Protein AF-A0A929YBX4-F1 (afdb_monomer_lite)

Foldseek 3Di:
DVVLCVVCVVVVVVVVVCCVPPDVDDPVVVVVVVVVSVVVSVVVVVVVVCLVVPQLVVLLVQLQVCLQDPNVVCQLVVLLVVLLVLLVVQVLNQVLLVVCCVVVLNLQHSVNLSNLLSNQSSVLSNVLLVCLVVVDFLCVPLVVLVVLLVVLCVQFPPVLLVSLQVQLDSQLDPSCVRHVLSNQLSNCVNVVHDSVRRSCSSSSSSSRRSSSSSSVSRNVSVVCVVVVNGDPRPPDDPVVPPPPD

Radius of gyration: 21.0 Å; chains: 1; bounding box: 42×51×60 Å

pLDDT: mean 88.2, std 11.12, range [39.47, 97.5]

Sequence (245 aa):
MEEVALALLPVMLIFLVFQFFSLKIRFLRFIRILVGMCFTYVGLVVFLVGVNVGFSPIGMMLGRKIAEGEVSFWLIPIVALMGWFLVAAEPAVHTLTEQVEEISAGAVSTKTMKLALSVAVSLSMVLSMVRIQTGIPILYFVFPGYLLALVLTFFVPPVFTAIAFDAGGVASGPMAATFMLPFAMGVCMAKEANLLTEAFGLVSLVAMLPLITVQLVGLFSQIKKKRGQAAPEKVYKDTDIIELF

Structure (mmCIF, N/CA/C/O backbone):
data_AF-A0A929YBX4-F1
#
_entry.id   AF-A0A929YBX4-F1
#
loop_
_atom_site.group_PDB
_atom_site.id
_atom_site.type_symbol
_atom_site.label_atom_id
_atom_site.label_alt_id
_atom_site.label_comp_id
_atom_site.label_asym_id
_atom_site.label_entity_id
_atom_site.label_seq_id
_atom_site.pdbx_PDB_ins_code
_atom_site.Cartn_x
_atom_site.Cartn_y
_atom_site.Cartn_z
_atom_site.occupancy
_atom_site.B_iso_or_equiv
_atom_site.auth_seq_id
_atom_site.auth_comp_id
_atom_site.auth_asym_id
_atom_site.auth_atom_id
_atom_site.pdbx_PDB_model_num
ATOM 1 N N . MET A 1 1 ? 6.351 22.714 -2.451 1.00 74.19 1 MET A N 1
ATOM 2 C CA . MET A 1 1 ? 5.720 23.676 -1.513 1.00 74.19 1 MET A CA 1
ATOM 3 C C . MET A 1 1 ? 4.289 23.958 -1.946 1.00 74.19 1 MET A C 1
ATOM 5 O O . MET A 1 1 ? 3.386 23.659 -1.178 1.00 74.19 1 MET A O 1
ATOM 9 N N . GLU A 1 2 ? 4.070 24.421 -3.181 1.00 84.75 2 GLU A N 1
ATOM 10 C CA . GLU A 1 2 ? 2.721 24.664 -3.727 1.00 84.75 2 GLU A CA 1
ATOM 11 C C . GLU A 1 2 ? 1.809 23.428 -3.688 1.00 84.75 2 GLU A C 1
ATOM 13 O O . GLU A 1 2 ? 0.681 23.528 -3.222 1.00 84.75 2 GLU A O 1
ATOM 18 N N . GLU A 1 3 ? 2.315 22.248 -4.062 1.00 82.69 3 GLU A N 1
ATOM 19 C CA . GLU A 1 3 ? 1.558 20.983 -4.004 1.00 82.69 3 GLU A CA 1
ATOM 20 C C . GLU A 1 3 ? 1.005 20.679 -2.602 1.00 82.69 3 GLU A C 1
ATOM 22 O O . GLU A 1 3 ? -0.141 20.264 -2.446 1.00 82.69 3 GLU A O 1
ATOM 27 N N . VAL A 1 4 ? 1.803 20.940 -1.562 1.00 86.62 4 VAL A N 1
ATOM 28 C CA . VAL A 1 4 ? 1.421 20.692 -0.162 1.00 86.62 4 VAL A CA 1
ATOM 29 C C . VAL A 1 4 ? 0.376 21.697 0.298 1.00 86.62 4 VAL A C 1
ATOM 31 O O . VAL A 1 4 ? -0.579 21.330 0.980 1.00 86.62 4 VAL A O 1
ATOM 34 N N . ALA A 1 5 ? 0.538 22.962 -0.097 1.00 87.19 5 ALA A N 1
ATOM 35 C CA . ALA A 1 5 ? -0.437 24.002 0.192 1.00 87.19 5 ALA A CA 1
ATOM 36 C C . ALA A 1 5 ? -1.783 23.674 -0.465 1.00 87.19 5 ALA A C 1
ATOM 38 O O . ALA A 1 5 ? -2.808 23.719 0.206 1.00 87.19 5 ALA A O 1
ATOM 39 N N . LEU A 1 6 ? -1.779 23.262 -1.736 1.00 89.75 6 LEU A N 1
ATOM 40 C CA . LEU A 1 6 ? -2.984 22.863 -2.465 1.00 89.75 6 LEU A CA 1
ATOM 41 C C . LEU A 1 6 ? -3.657 21.619 -1.868 1.00 89.75 6 LEU A C 1
ATOM 43 O O . LEU A 1 6 ? -4.883 21.554 -1.856 1.00 89.75 6 LEU A O 1
ATOM 47 N N . ALA A 1 7 ? -2.889 20.665 -1.335 1.00 86.25 7 ALA A N 1
ATOM 48 C CA . ALA A 1 7 ? -3.436 19.473 -0.685 1.00 86.25 7 ALA A CA 1
ATOM 49 C C . ALA A 1 7 ? -4.038 19.762 0.705 1.00 86.25 7 ALA A C 1
ATOM 51 O O . ALA A 1 7 ? -5.085 19.217 1.052 1.00 86.25 7 ALA A O 1
ATOM 52 N N . LEU A 1 8 ? -3.404 20.625 1.510 1.00 89.81 8 LEU A N 1
ATOM 53 C CA . LEU A 1 8 ? -3.859 20.930 2.874 1.00 89.81 8 LEU A CA 1
ATOM 54 C C . LEU A 1 8 ? -4.920 22.033 2.943 1.00 89.81 8 LEU A C 1
ATOM 56 O O . LEU A 1 8 ? -5.724 22.049 3.876 1.00 89.81 8 LEU A O 1
ATOM 60 N N . LEU A 1 9 ? -4.947 22.956 1.981 1.00 91.62 9 LEU A N 1
ATOM 61 C CA . LEU A 1 9 ? -5.864 24.096 1.985 1.00 91.62 9 LEU A CA 1
ATOM 62 C C . LEU A 1 9 ? -7.349 23.685 2.014 1.00 91.62 9 LEU A C 1
ATOM 64 O O . LEU A 1 9 ? -8.073 24.247 2.836 1.00 91.62 9 LEU A O 1
ATOM 68 N N . PRO A 1 10 ? -7.828 22.687 1.243 1.00 92.69 10 PRO A N 1
ATOM 69 C CA . PRO A 1 10 ? -9.209 22.215 1.344 1.00 92.69 10 PRO A CA 1
ATOM 70 C C . PRO A 1 10 ? -9.554 21.686 2.740 1.00 92.69 10 PRO A C 1
ATOM 72 O O . PRO A 1 10 ? -10.612 22.009 3.277 1.00 92.69 10 PRO A O 1
ATOM 75 N N . VAL A 1 11 ? -8.643 20.927 3.358 1.00 92.00 11 VAL A N 1
ATOM 76 C CA . VAL A 1 11 ? -8.828 20.380 4.711 1.00 92.00 11 VAL A CA 1
ATOM 77 C C . VAL A 1 11 ? -8.904 21.511 5.737 1.00 92.00 11 VAL A C 1
ATOM 79 O O . VAL A 1 11 ? -9.810 21.528 6.569 1.00 92.00 11 VAL A O 1
ATOM 82 N N . MET A 1 12 ? -8.005 22.495 5.637 1.00 90.94 12 MET A N 1
ATOM 83 C CA . MET A 1 12 ? -8.009 23.688 6.487 1.00 90.94 12 MET A CA 1
ATOM 84 C C . MET A 1 12 ? -9.294 24.503 6.326 1.00 90.94 12 MET A C 1
ATOM 86 O O . MET A 1 12 ? -9.888 24.912 7.320 1.00 90.94 12 MET A O 1
ATOM 90 N N . LEU A 1 13 ? -9.745 24.726 5.090 1.00 93.12 13 LEU A N 1
ATOM 91 C CA . LEU A 1 13 ? -10.962 25.486 4.809 1.00 93.12 13 LEU A CA 1
ATOM 92 C C . LEU A 1 13 ? -12.196 24.792 5.378 1.00 93.12 13 LEU A C 1
ATOM 94 O O . LEU A 1 13 ? -12.971 25.426 6.091 1.00 93.12 13 LEU A O 1
ATOM 98 N N . ILE A 1 14 ? -12.352 23.491 5.121 1.00 93.62 14 ILE A N 1
ATOM 99 C CA . ILE A 1 14 ? -13.453 22.702 5.678 1.00 93.62 14 ILE A CA 1
ATOM 100 C C . ILE A 1 14 ? -13.410 22.771 7.204 1.00 93.62 14 ILE A C 1
ATOM 102 O O . ILE A 1 14 ? -14.419 23.094 7.829 1.00 93.62 14 ILE A O 1
ATOM 106 N N . PHE A 1 15 ? -12.243 22.552 7.814 1.00 93.00 15 PHE A N 1
ATOM 107 C CA . PHE A 1 15 ? -12.092 22.654 9.261 1.00 93.00 15 PHE A CA 1
ATOM 108 C C . PHE A 1 15 ? -12.523 24.025 9.799 1.00 93.00 15 PHE A C 1
ATOM 110 O O . PHE A 1 15 ? -13.278 24.080 10.766 1.00 93.00 15 PHE A O 1
ATOM 117 N N . LEU A 1 16 ? -12.100 25.129 9.173 1.00 91.75 16 LEU A N 1
ATOM 118 C CA . LEU A 1 16 ? -12.468 26.483 9.597 1.00 91.75 16 LEU A CA 1
ATOM 119 C C . LEU A 1 16 ? -13.973 26.747 9.463 1.00 91.75 16 LEU A C 1
ATOM 121 O O . LEU A 1 16 ? -14.573 27.323 10.372 1.00 91.75 16 LEU A O 1
ATOM 125 N N . VAL A 1 17 ? -14.595 26.276 8.378 1.00 94.12 17 VAL A N 1
ATOM 126 C CA . VAL A 1 17 ? -16.049 26.352 8.183 1.00 94.12 17 VAL A CA 1
ATOM 127 C C . VAL A 1 17 ? -16.768 25.586 9.299 1.00 94.12 17 VAL A C 1
ATOM 129 O O . VAL A 1 17 ? -17.607 26.154 9.999 1.00 94.12 17 VAL A O 1
ATOM 132 N N . PHE A 1 18 ? -16.402 24.328 9.550 1.00 92.94 18 PHE A N 1
ATOM 133 C CA . PHE A 1 18 ? -17.015 23.535 10.620 1.00 92.94 18 PHE A CA 1
ATOM 134 C C . PHE A 1 18 ? -16.740 24.109 12.010 1.00 92.94 18 PHE A C 1
ATOM 136 O O . PHE A 1 18 ? -17.625 24.076 12.865 1.00 92.94 18 PHE A O 1
ATOM 143 N N . GLN A 1 19 ? -15.555 24.669 12.246 1.00 91.31 19 GLN A N 1
ATOM 144 C CA . GLN A 1 19 ? -15.206 25.315 13.506 1.00 91.31 19 GLN A CA 1
ATOM 145 C C . GLN A 1 19 ? -16.098 26.526 13.790 1.00 91.31 19 GLN A C 1
ATOM 147 O O . GLN A 1 19 ? -16.543 26.691 14.928 1.00 91.31 19 GLN A O 1
ATOM 152 N N . PHE A 1 20 ? -16.386 27.341 12.771 1.00 90.75 20 PHE A N 1
ATOM 153 C CA . PHE A 1 20 ? -17.233 28.525 12.903 1.00 90.75 20 PHE A CA 1
ATOM 154 C C . PHE A 1 20 ? -18.718 28.169 13.075 1.00 90.75 20 PHE A C 1
ATOM 156 O O . PHE A 1 20 ? -19.382 28.714 13.958 1.00 90.75 20 PHE A O 1
ATOM 163 N N . PHE A 1 21 ? -19.240 27.231 12.277 1.00 92.50 21 PHE A N 1
ATOM 164 C CA . PHE A 1 21 ? -20.676 26.930 12.255 1.00 92.50 21 PHE A CA 1
ATOM 165 C C . PHE A 1 21 ? -21.116 25.849 13.255 1.00 92.50 21 PHE A C 1
ATOM 167 O O . PHE A 1 21 ? -22.179 25.992 13.860 1.00 92.50 21 PHE A O 1
ATOM 174 N N . SER A 1 22 ? -20.328 24.785 13.460 1.00 91.25 22 SER A N 1
ATOM 175 C CA . SER A 1 22 ? -20.793 23.571 14.155 1.00 91.25 22 SER A CA 1
ATOM 176 C C . SER A 1 22 ? -19.981 23.195 15.396 1.00 91.25 22 SER A C 1
ATOM 178 O O . SER A 1 22 ? -20.572 22.940 16.441 1.00 91.25 22 SER A O 1
ATOM 180 N N . LEU A 1 23 ? -18.648 23.120 15.306 1.00 87.44 23 LEU A N 1
ATOM 181 C CA . LEU A 1 23 ? -17.815 22.512 16.353 1.00 87.44 23 LEU A CA 1
ATOM 182 C C . LEU A 1 23 ? -17.614 23.433 17.565 1.00 87.44 23 LEU A C 1
ATOM 184 O O . LEU A 1 23 ? -17.559 22.940 18.691 1.00 87.44 23 LEU A O 1
ATOM 188 N N . LYS A 1 24 ? -17.482 24.755 17.347 1.00 88.75 24 LYS A N 1
ATOM 189 C CA . LYS A 1 24 ? -17.299 25.784 18.396 1.00 88.75 24 LYS A CA 1
ATOM 190 C C . LYS A 1 24 ? -16.265 25.384 19.463 1.00 88.75 24 LYS A C 1
ATOM 192 O O . LYS A 1 24 ? -16.478 25.537 20.667 1.00 88.75 24 LYS A O 1
ATOM 197 N N . ILE A 1 25 ? -15.129 24.835 19.027 1.00 89.00 25 ILE A N 1
ATOM 198 C CA . ILE A 1 25 ? -14.105 24.290 19.926 1.00 89.00 25 ILE A CA 1
ATOM 199 C C . ILE A 1 25 ? -13.472 25.420 20.752 1.00 89.00 25 ILE A C 1
ATOM 201 O O . ILE A 1 25 ? -13.202 26.501 20.229 1.00 89.00 25 ILE A O 1
ATOM 205 N N . ARG A 1 26 ? -13.175 25.150 22.035 1.00 93.50 26 ARG A N 1
ATOM 206 C CA . ARG A 1 26 ? -12.456 26.075 22.937 1.00 93.50 26 ARG A CA 1
ATOM 207 C C . ARG A 1 26 ? -11.166 26.602 22.290 1.00 93.50 26 ARG A C 1
ATOM 209 O O . ARG A 1 26 ? -10.393 25.818 21.739 1.00 93.50 26 ARG A O 1
ATOM 216 N N . PHE A 1 27 ? -10.888 27.895 22.466 1.00 88.56 27 PHE A N 1
ATOM 217 C CA . PHE A 1 27 ? -9.767 28.609 21.836 1.00 88.56 27 PHE A CA 1
ATOM 218 C C . PHE A 1 27 ? -8.407 27.899 21.972 1.00 88.56 27 PHE A C 1
ATOM 220 O O . PHE A 1 27 ? -7.700 27.720 20.987 1.00 88.56 27 PHE A O 1
ATOM 227 N N . LEU A 1 28 ? -8.076 27.392 23.164 1.00 92.44 28 LEU A N 1
ATOM 228 C CA . LEU A 1 28 ? -6.829 26.648 23.410 1.00 92.44 28 LEU A CA 1
ATOM 229 C C . LEU A 1 28 ? -6.690 25.385 22.538 1.00 92.44 28 LEU A C 1
ATOM 231 O O . LEU A 1 28 ? -5.602 25.086 22.049 1.00 92.44 28 LEU A O 1
ATOM 235 N N . ARG A 1 29 ? -7.786 24.642 22.319 1.00 91.38 29 ARG A N 1
ATOM 236 C CA . ARG A 1 29 ? -7.794 23.463 21.434 1.00 91.38 29 ARG A CA 1
ATOM 237 C C . ARG A 1 29 ? -7.709 23.874 19.964 1.00 91.38 29 ARG A C 1
ATOM 239 O O . ARG A 1 29 ? -6.983 23.236 19.214 1.00 91.38 29 ARG A O 1
ATOM 246 N N . PHE A 1 30 ? -8.391 24.950 19.576 1.00 91.44 30 PHE A N 1
ATOM 247 C CA . PHE A 1 30 ? -8.304 25.505 18.223 1.00 91.44 30 PHE A CA 1
ATOM 248 C C . PHE A 1 30 ? -6.863 25.896 17.853 1.00 91.44 30 PHE A C 1
ATOM 250 O O . PHE A 1 30 ? -6.358 25.462 16.819 1.00 91.44 30 PHE A O 1
ATOM 257 N N . ILE A 1 31 ? -6.166 26.625 18.733 1.00 93.25 31 ILE A N 1
ATOM 258 C CA . ILE A 1 31 ? -4.755 26.989 18.528 1.00 93.25 31 ILE A CA 1
ATOM 259 C C . ILE A 1 31 ? -3.870 25.741 18.432 1.00 93.25 31 ILE A C 1
ATOM 261 O O . ILE A 1 31 ? -3.013 25.672 17.556 1.00 93.25 31 ILE A O 1
ATOM 265 N N . ARG A 1 32 ? -4.097 24.723 19.275 1.00 94.44 32 ARG A N 1
ATOM 266 C CA . ARG A 1 32 ? -3.339 23.462 19.208 1.00 94.44 32 ARG A CA 1
ATOM 267 C C . ARG A 1 32 ? -3.488 22.771 17.848 1.00 94.44 32 ARG A C 1
ATOM 269 O O . ARG A 1 32 ? -2.497 22.278 17.320 1.00 94.44 32 ARG A O 1
ATOM 276 N N . ILE A 1 33 ? -4.694 22.763 17.277 1.00 92.56 33 ILE A N 1
ATOM 277 C CA . ILE A 1 33 ? -4.944 22.200 15.943 1.00 92.56 33 ILE A CA 1
ATOM 278 C C . ILE A 1 33 ? -4.229 23.026 14.867 1.00 92.56 33 ILE A C 1
ATOM 280 O O . ILE A 1 33 ? -3.571 22.439 14.016 1.00 92.56 33 ILE A O 1
ATOM 284 N N . LEU A 1 34 ? -4.283 24.364 14.922 1.00 91.75 34 LEU A N 1
ATOM 285 C CA . LEU A 1 34 ? -3.552 25.220 13.973 1.00 91.75 34 LEU A CA 1
ATOM 286 C C . LEU A 1 34 ? -2.038 24.996 14.020 1.00 91.75 34 LEU A C 1
ATOM 288 O O . LEU A 1 34 ? -1.397 24.883 12.977 1.00 91.75 34 LEU A O 1
ATOM 292 N N . VAL A 1 35 ? -1.468 24.890 15.221 1.00 94.88 35 VAL A N 1
ATOM 293 C CA . VAL A 1 35 ? -0.048 24.568 15.397 1.00 94.88 35 VAL A CA 1
ATOM 294 C C . VAL A 1 35 ? 0.261 23.179 14.830 1.00 94.88 35 VAL A C 1
ATOM 296 O O . VAL A 1 35 ? 1.235 23.029 14.096 1.00 94.88 35 VAL A O 1
ATOM 299 N N . GLY A 1 36 ? -0.592 22.184 15.097 1.00 94.44 36 GLY A N 1
ATOM 300 C CA . GLY A 1 36 ? -0.484 20.848 14.508 1.00 94.44 36 GLY A CA 1
ATOM 301 C C . GLY A 1 36 ? -0.498 20.877 12.978 1.00 94.44 36 GLY A C 1
ATOM 302 O O . GLY A 1 36 ? 0.382 20.294 12.357 1.00 94.44 36 GLY A O 1
ATOM 303 N N . MET A 1 37 ? -1.419 21.631 12.370 1.00 91.50 37 MET A N 1
ATOM 304 C CA . MET A 1 37 ? -1.487 21.801 10.914 1.00 91.50 37 MET A CA 1
ATOM 305 C C . MET A 1 37 ? -0.224 22.455 10.340 1.00 91.50 37 MET A C 1
ATOM 307 O O . MET A 1 37 ? 0.242 22.045 9.279 1.00 91.50 37 MET A O 1
ATOM 311 N N . CYS A 1 38 ? 0.375 23.418 11.048 1.00 92.56 38 CYS A N 1
ATOM 312 C CA . CYS A 1 38 ? 1.660 23.999 10.656 1.00 92.56 38 CYS A CA 1
ATOM 313 C C . CYS A 1 38 ? 2.780 22.944 10.662 1.00 92.56 38 CYS A C 1
ATOM 315 O O . CYS A 1 38 ? 3.504 22.807 9.674 1.00 92.56 38 CYS A O 1
ATOM 317 N N . PHE A 1 39 ? 2.880 22.136 11.724 1.00 94.81 39 PHE A N 1
ATOM 318 C CA . PHE A 1 39 ? 3.838 21.027 11.778 1.00 94.81 39 PHE A CA 1
ATOM 319 C C . PHE A 1 39 ? 3.599 19.993 10.673 1.00 94.81 39 PHE A C 1
ATOM 321 O O . PHE A 1 39 ? 4.561 19.533 10.063 1.00 94.81 39 PHE A O 1
ATOM 328 N N . THR A 1 40 ? 2.342 19.666 10.363 1.00 92.31 40 THR A N 1
ATOM 329 C CA . THR A 1 40 ? 1.996 18.779 9.245 1.00 92.31 40 THR A CA 1
ATOM 330 C C . THR A 1 40 ? 2.431 19.365 7.905 1.00 92.31 40 THR A C 1
ATOM 332 O O . THR A 1 40 ? 3.009 18.641 7.101 1.00 92.31 40 THR A O 1
ATOM 335 N N . TYR A 1 41 ? 2.217 20.663 7.663 1.00 92.50 41 TYR A N 1
ATOM 336 C CA . TYR A 1 41 ? 2.675 21.324 6.438 1.00 92.50 41 TYR A CA 1
ATOM 337 C C . TYR A 1 41 ? 4.198 21.242 6.298 1.00 92.50 41 TYR A C 1
ATOM 339 O O . TYR A 1 41 ? 4.696 20.781 5.272 1.00 92.50 41 TYR A O 1
ATOM 347 N N . VAL A 1 42 ? 4.940 21.627 7.342 1.00 94.19 42 VAL A N 1
ATOM 348 C CA . VAL A 1 42 ? 6.411 21.565 7.336 1.00 94.19 42 VAL A CA 1
ATOM 349 C C . VAL A 1 42 ? 6.888 20.126 7.127 1.00 94.19 42 VAL A C 1
ATOM 351 O O . VAL A 1 42 ? 7.743 19.883 6.276 1.00 94.19 42 VAL A O 1
ATOM 354 N N . GLY A 1 43 ? 6.301 19.166 7.846 1.00 92.31 43 GLY A N 1
ATOM 355 C CA . GLY A 1 43 ? 6.627 17.747 7.726 1.00 92.31 43 GLY A CA 1
ATOM 356 C C . GLY A 1 43 ? 6.378 17.197 6.323 1.00 92.31 43 GLY A C 1
ATOM 357 O O . GLY A 1 43 ? 7.260 16.555 5.760 1.00 92.31 43 GLY A O 1
ATOM 358 N N . LEU A 1 44 ? 5.224 17.501 5.721 1.00 90.31 44 LEU A N 1
ATOM 359 C CA . LEU A 1 44 ? 4.891 17.080 4.358 1.00 90.31 44 LEU A CA 1
ATOM 360 C C . LEU A 1 44 ? 5.798 17.726 3.309 1.00 90.31 44 LEU A C 1
ATOM 362 O O . LEU A 1 44 ? 6.179 17.053 2.356 1.00 90.31 44 LEU A O 1
ATOM 366 N N . VAL A 1 45 ? 6.180 18.997 3.476 1.00 91.94 45 VAL A N 1
ATOM 367 C CA . VAL A 1 45 ? 7.150 19.647 2.582 1.00 91.94 45 VAL A CA 1
ATOM 368 C C . VAL A 1 45 ? 8.499 18.937 2.652 1.00 91.94 45 VAL A C 1
ATOM 370 O O . VAL A 1 45 ? 9.033 18.570 1.608 1.00 91.94 45 VAL A O 1
ATOM 373 N N . VAL A 1 46 ? 9.039 18.707 3.853 1.00 92.69 46 VAL A N 1
ATOM 374 C CA . VAL A 1 46 ? 10.324 18.006 4.024 1.00 92.69 46 VAL A CA 1
ATOM 375 C C . VAL A 1 46 ? 10.245 16.582 3.468 1.00 92.69 46 VAL A C 1
ATOM 377 O O . VAL A 1 46 ? 11.144 16.156 2.743 1.00 92.69 46 VAL A O 1
ATOM 380 N N . PHE A 1 47 ? 9.149 15.871 3.744 1.00 89.75 47 PHE A N 1
ATOM 381 C CA . PHE A 1 47 ? 8.898 14.527 3.231 1.00 89.75 47 PHE A CA 1
ATOM 382 C C . PHE A 1 47 ? 8.875 14.497 1.697 1.00 89.75 47 PHE A C 1
ATOM 384 O O . PHE A 1 47 ? 9.636 13.746 1.091 1.00 89.75 47 PHE A O 1
ATOM 391 N N . LEU A 1 48 ? 8.069 15.348 1.055 1.00 88.56 48 LEU A N 1
ATOM 392 C CA . LEU A 1 48 ? 7.948 15.377 -0.405 1.00 88.56 48 LEU A CA 1
ATOM 393 C C . LEU A 1 48 ? 9.223 15.855 -1.098 1.00 88.56 48 LEU A C 1
ATOM 395 O O . LEU A 1 48 ? 9.534 15.374 -2.183 1.00 88.56 48 LEU A O 1
ATOM 399 N N . VAL A 1 49 ? 9.997 16.750 -0.480 1.00 90.69 49 VAL A N 1
ATOM 400 C CA . VAL A 1 49 ? 11.337 17.093 -0.978 1.00 90.69 49 VAL A CA 1
ATOM 401 C C . VAL A 1 49 ? 12.240 15.858 -0.955 1.00 90.69 49 VAL A C 1
ATOM 403 O O . VAL A 1 49 ? 12.868 15.549 -1.967 1.00 90.69 49 VAL A O 1
ATOM 406 N N . GLY A 1 50 ? 12.260 15.112 0.154 1.00 90.56 50 GLY A N 1
ATOM 407 C CA . GLY A 1 50 ? 13.015 13.861 0.258 1.00 90.56 50 GLY A CA 1
ATOM 408 C C . GLY A 1 50 ? 12.582 12.817 -0.775 1.00 90.56 50 GLY A C 1
ATOM 409 O O . GLY A 1 50 ? 13.419 12.144 -1.376 1.00 90.56 50 GLY A O 1
ATOM 410 N N . VAL A 1 51 ? 11.282 12.723 -1.044 1.00 88.81 51 VAL A N 1
ATOM 411 C CA . VAL A 1 51 ? 10.734 11.836 -2.074 1.00 88.81 51 VAL A CA 1
ATOM 412 C C . VAL A 1 51 ? 11.161 12.255 -3.475 1.00 88.81 51 VAL A C 1
ATOM 414 O O . VAL A 1 51 ? 11.705 11.440 -4.219 1.00 88.81 51 VAL A O 1
ATOM 417 N N . ASN A 1 52 ? 10.891 13.505 -3.851 1.00 88.56 52 ASN A N 1
ATOM 418 C CA . ASN A 1 52 ? 11.039 13.963 -5.230 1.00 88.56 52 ASN A CA 1
ATOM 419 C C . ASN A 1 52 ? 12.508 14.053 -5.644 1.00 88.56 52 ASN A C 1
ATOM 421 O O . ASN A 1 52 ? 12.836 13.794 -6.799 1.00 88.56 52 ASN A O 1
ATOM 425 N N . VAL A 1 53 ? 13.396 14.383 -4.703 1.00 89.81 53 VAL A N 1
ATOM 426 C CA . VAL A 1 53 ? 14.838 14.479 -4.963 1.00 89.81 53 VAL A CA 1
ATOM 427 C C . VAL A 1 53 ? 15.546 13.138 -4.737 1.00 89.81 53 VAL A C 1
ATOM 429 O O . VAL A 1 53 ? 16.507 12.835 -5.438 1.00 89.81 53 VAL A O 1
ATOM 432 N N . GLY A 1 54 ? 15.087 12.329 -3.778 1.00 88.81 54 GLY A N 1
ATOM 433 C CA . GLY A 1 54 ? 15.728 11.069 -3.392 1.00 88.81 54 GLY A CA 1
ATOM 434 C C . GLY A 1 54 ? 15.019 9.830 -3.935 1.00 88.81 54 GLY A C 1
ATOM 435 O O . GLY A 1 54 ? 15.501 9.185 -4.866 1.00 88.81 54 GLY A O 1
ATOM 436 N N . PHE A 1 55 ? 13.886 9.464 -3.329 1.00 89.38 55 PHE A N 1
ATOM 437 C CA . PHE A 1 55 ? 13.246 8.159 -3.547 1.00 89.38 55 PHE A CA 1
ATOM 438 C C . PHE A 1 55 ? 12.752 7.938 -4.977 1.00 89.38 55 PHE A C 1
ATOM 440 O O . PHE A 1 55 ? 12.992 6.868 -5.532 1.00 89.38 55 PHE A O 1
ATOM 447 N N . SER A 1 56 ? 12.083 8.920 -5.583 1.00 91.94 56 SER A N 1
ATOM 448 C CA . SER A 1 56 ? 11.448 8.749 -6.893 1.00 91.94 56 SER A CA 1
ATOM 449 C C . SER A 1 56 ? 12.468 8.524 -8.027 1.00 91.94 56 SER A C 1
ATOM 451 O O . SER A 1 56 ? 12.348 7.515 -8.735 1.00 91.94 56 SER A O 1
ATOM 453 N N . PRO A 1 57 ? 13.540 9.339 -8.169 1.00 93.62 57 PRO A N 1
ATOM 454 C CA . PRO A 1 57 ? 14.597 9.078 -9.150 1.00 93.62 57 PRO A CA 1
ATOM 455 C C . PRO A 1 57 ? 15.288 7.726 -8.947 1.00 93.62 57 PRO A C 1
ATOM 457 O O . PRO A 1 57 ? 15.520 6.995 -9.912 1.00 93.62 57 PRO A O 1
ATOM 460 N N . ILE A 1 58 ? 15.584 7.367 -7.691 1.00 93.69 58 ILE A N 1
ATOM 461 C CA . ILE A 1 58 ? 16.224 6.090 -7.352 1.00 93.69 58 ILE A CA 1
ATOM 462 C C . ILE A 1 58 ? 15.302 4.919 -7.703 1.00 93.69 58 ILE A C 1
ATOM 464 O O . ILE A 1 58 ? 15.756 3.955 -8.317 1.00 93.69 58 ILE A O 1
ATOM 468 N N . GLY A 1 59 ? 14.013 5.013 -7.368 1.00 93.69 59 GLY A N 1
ATOM 469 C CA . GLY A 1 59 ? 13.005 4.011 -7.699 1.00 93.69 59 GLY A CA 1
ATOM 470 C C . GLY A 1 59 ? 12.945 3.758 -9.203 1.00 93.69 59 GLY A C 1
ATOM 471 O O . GLY A 1 59 ? 13.135 2.621 -9.634 1.00 93.69 59 GLY A O 1
ATOM 472 N N . MET A 1 60 ? 12.783 4.816 -10.008 1.00 94.88 60 MET A N 1
ATOM 473 C CA . MET A 1 60 ? 12.774 4.709 -11.474 1.00 94.88 60 MET A CA 1
ATOM 474 C C . MET A 1 60 ? 14.058 4.083 -12.021 1.00 94.88 60 MET A C 1
ATOM 476 O O . MET A 1 60 ? 13.999 3.182 -12.859 1.00 94.88 60 MET A O 1
ATOM 480 N N . MET A 1 61 ? 15.222 4.531 -11.547 1.00 93.75 61 MET A N 1
ATOM 481 C CA . MET A 1 61 ? 16.506 4.011 -12.013 1.00 93.75 61 MET A CA 1
ATOM 482 C C . MET A 1 61 ? 16.670 2.522 -11.685 1.00 93.75 61 MET A C 1
ATOM 484 O O . MET A 1 61 ? 17.079 1.751 -12.554 1.00 93.75 61 MET A O 1
ATOM 488 N N . LEU A 1 62 ? 16.330 2.109 -10.460 1.00 93.25 62 LEU A N 1
ATOM 489 C CA . LEU A 1 62 ? 16.390 0.711 -10.031 1.00 93.25 62 LEU A CA 1
ATOM 490 C C . LEU A 1 62 ? 15.436 -0.162 -10.843 1.00 93.25 62 LEU A C 1
ATOM 492 O O . LEU A 1 62 ? 15.863 -1.176 -11.394 1.00 93.25 62 LEU A O 1
ATOM 496 N N . GLY A 1 63 ? 14.172 0.251 -10.964 1.00 93.81 63 GLY A N 1
ATOM 497 C CA . GLY A 1 63 ? 13.167 -0.483 -11.729 1.00 93.81 63 GLY A CA 1
ATOM 498 C C . GLY A 1 63 ? 13.592 -0.679 -13.182 1.00 93.81 63 GLY A C 1
ATOM 499 O O . GLY A 1 63 ? 13.558 -1.796 -13.697 1.00 93.81 63 GLY A O 1
ATOM 500 N N . ARG A 1 64 ? 14.096 0.387 -13.816 1.00 93.56 64 ARG A N 1
ATOM 501 C CA . ARG A 1 64 ? 14.594 0.344 -15.193 1.00 93.56 64 ARG A CA 1
ATOM 502 C C . ARG A 1 64 ? 15.791 -0.593 -15.342 1.00 93.56 64 ARG A C 1
ATOM 504 O O . ARG A 1 64 ? 15.767 -1.483 -16.183 1.00 93.56 64 ARG A O 1
ATOM 511 N N . LYS A 1 65 ? 16.821 -0.441 -14.502 1.00 92.81 65 LYS A N 1
ATOM 512 C CA . LYS A 1 65 ? 18.048 -1.249 -14.591 1.00 92.81 65 LYS A CA 1
ATOM 513 C C . LYS A 1 65 ? 17.811 -2.736 -14.351 1.00 92.81 65 LYS A C 1
ATOM 515 O O . LYS A 1 65 ? 18.413 -3.554 -15.041 1.00 92.81 65 LYS A O 1
ATOM 520 N N . ILE A 1 66 ? 16.939 -3.089 -13.407 1.00 92.56 66 ILE A N 1
ATOM 521 C CA . ILE A 1 66 ? 16.592 -4.492 -13.143 1.00 92.56 66 ILE A CA 1
ATOM 522 C C . ILE A 1 66 ? 15.819 -5.084 -14.329 1.00 92.56 66 ILE A C 1
ATOM 524 O O . ILE A 1 66 ? 16.053 -6.233 -14.691 1.00 92.56 66 ILE A O 1
ATOM 528 N N . ALA A 1 67 ? 14.926 -4.308 -14.949 1.00 90.69 67 ALA A N 1
ATOM 529 C CA . ALA A 1 67 ? 14.094 -4.770 -16.057 1.00 90.69 67 ALA A CA 1
ATOM 530 C C . ALA A 1 67 ? 14.817 -4.841 -17.419 1.00 90.69 67 ALA A C 1
ATOM 532 O O . ALA A 1 67 ? 14.429 -5.664 -18.251 1.00 90.69 67 ALA A O 1
ATOM 533 N N . GLU A 1 68 ? 15.834 -4.000 -17.653 1.00 86.88 68 GLU A N 1
ATOM 534 C CA . GLU A 1 68 ? 16.677 -4.010 -18.867 1.00 86.88 68 GLU A CA 1
ATOM 535 C C . GLU A 1 68 ? 17.763 -5.100 -18.836 1.00 86.88 68 GLU A C 1
ATOM 537 O O . GLU A 1 68 ? 18.200 -5.564 -19.886 1.00 86.88 68 GLU A O 1
ATOM 542 N N . GLY A 1 69 ? 18.243 -5.486 -17.650 1.00 77.44 69 GLY A N 1
ATOM 543 C CA . GLY A 1 69 ? 19.387 -6.387 -17.510 1.00 77.44 69 GLY A CA 1
ATOM 544 C C . GLY A 1 69 ? 19.059 -7.878 -17.655 1.00 77.44 69 GLY A C 1
ATOM 545 O O . GLY A 1 69 ? 17.914 -8.312 -17.535 1.00 77.44 69 GLY A O 1
ATOM 546 N N . GLU A 1 70 ? 20.110 -8.697 -17.772 1.00 74.69 70 GLU A N 1
ATOM 547 C CA . GLU A 1 70 ? 20.030 -10.173 -17.714 1.00 74.69 70 GLU A CA 1
ATOM 548 C C . GLU A 1 70 ? 19.443 -10.690 -16.384 1.00 74.69 70 GLU A C 1
ATOM 550 O O . GLU A 1 70 ? 18.999 -11.830 -16.270 1.00 74.69 70 GLU A O 1
ATOM 555 N N . VAL A 1 71 ? 19.389 -9.819 -15.374 1.00 79.94 71 VAL A N 1
ATOM 5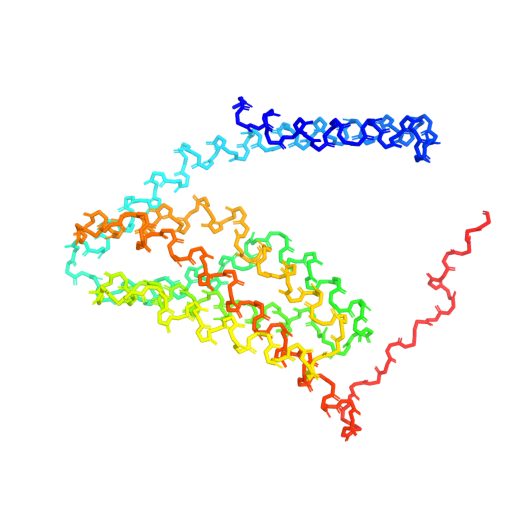56 C CA . VAL A 1 71 ? 18.820 -10.078 -14.049 1.00 79.94 71 VAL A CA 1
ATOM 557 C C . VAL A 1 71 ? 17.311 -9.825 -13.965 1.00 79.94 71 VAL A C 1
ATOM 559 O O . VAL A 1 71 ? 16.772 -9.857 -12.863 1.00 79.94 71 VAL A O 1
ATOM 562 N N . SER A 1 72 ? 16.594 -9.626 -15.079 1.00 82.88 72 SER A N 1
ATOM 563 C CA . SER A 1 72 ? 15.133 -9.411 -15.068 1.00 82.88 72 SER A CA 1
ATOM 564 C C . SER A 1 72 ? 14.356 -10.526 -14.350 1.00 82.88 72 SER A C 1
ATOM 566 O O . SER A 1 72 ? 13.255 -10.278 -13.861 1.00 82.88 72 SER A O 1
ATOM 568 N N . PHE A 1 73 ? 14.917 -11.734 -14.233 1.00 85.75 73 PHE A N 1
ATOM 569 C CA . PHE A 1 73 ? 14.351 -12.813 -13.415 1.00 85.75 73 PHE A CA 1
ATOM 570 C C . PHE A 1 73 ? 14.242 -12.443 -11.921 1.00 85.75 73 PHE A C 1
ATOM 572 O O . PHE A 1 73 ? 13.279 -12.819 -11.254 1.00 85.75 73 PHE A O 1
ATOM 579 N N . TRP A 1 74 ? 15.185 -11.653 -11.397 1.00 91.19 74 TRP A N 1
ATOM 580 C CA . TRP A 1 74 ? 15.191 -11.190 -10.005 1.00 91.19 74 TRP A CA 1
ATOM 581 C C . TRP A 1 74 ? 14.133 -10.132 -9.703 1.00 91.19 74 TRP A C 1
ATOM 583 O O . TRP A 1 74 ? 13.864 -9.871 -8.531 1.00 91.19 74 TRP A O 1
ATOM 593 N N . LEU A 1 75 ? 13.493 -9.559 -10.726 1.00 93.25 75 LEU A N 1
ATOM 594 C CA . LEU A 1 75 ? 12.475 -8.530 -10.552 1.00 93.25 75 LEU A CA 1
ATOM 595 C C . LEU A 1 75 ? 11.352 -8.997 -9.617 1.00 93.25 75 LEU A C 1
ATOM 597 O O . LEU A 1 75 ? 11.032 -8.294 -8.665 1.00 93.25 75 LEU A O 1
ATOM 601 N N . ILE A 1 76 ? 10.798 -10.193 -9.846 1.00 94.50 76 ILE A N 1
ATOM 602 C CA . ILE A 1 76 ? 9.671 -10.727 -9.063 1.00 94.50 76 ILE A CA 1
ATOM 603 C C . ILE A 1 76 ? 10.047 -10.949 -7.583 1.00 94.50 76 ILE A C 1
ATOM 605 O O . ILE A 1 76 ? 9.355 -10.405 -6.719 1.00 94.50 76 ILE A O 1
ATOM 609 N N . PRO A 1 77 ? 11.132 -11.677 -7.245 1.00 94.81 77 PRO A N 1
ATOM 610 C CA . PRO A 1 77 ? 11.565 -11.822 -5.855 1.00 94.81 77 PRO A CA 1
ATOM 611 C C . PRO A 1 77 ? 11.878 -10.490 -5.164 1.00 94.81 77 PRO A C 1
ATOM 613 O O . PRO A 1 77 ? 11.508 -10.298 -4.006 1.00 94.81 77 PRO A O 1
ATOM 616 N N . ILE A 1 78 ? 12.527 -9.555 -5.869 1.00 94.19 78 ILE A N 1
ATOM 617 C CA . ILE A 1 78 ? 12.879 -8.244 -5.312 1.00 94.19 78 ILE A CA 1
ATOM 618 C C . ILE A 1 78 ? 11.617 -7.451 -4.973 1.00 94.19 78 ILE A C 1
ATOM 620 O O . ILE A 1 78 ? 11.504 -6.959 -3.850 1.00 94.19 78 ILE A O 1
ATOM 624 N N . VAL A 1 79 ? 10.638 -7.372 -5.883 1.00 94.56 79 VAL A N 1
ATOM 625 C CA . VAL A 1 79 ? 9.400 -6.630 -5.596 1.00 94.56 79 VAL A CA 1
ATOM 626 C C . VAL A 1 79 ? 8.551 -7.295 -4.516 1.00 94.56 79 VAL A C 1
ATOM 628 O O . VAL A 1 79 ? 7.873 -6.600 -3.764 1.00 94.56 79 VAL A O 1
ATOM 631 N N . ALA A 1 80 ? 8.610 -8.625 -4.396 1.00 96.06 80 ALA A N 1
ATOM 632 C CA . ALA A 1 80 ? 7.933 -9.345 -3.325 1.00 96.06 80 ALA A CA 1
ATOM 633 C C . ALA A 1 80 ? 8.498 -8.945 -1.953 1.00 96.06 80 ALA A C 1
ATOM 635 O O . ALA A 1 80 ? 7.737 -8.610 -1.041 1.00 96.06 80 ALA A O 1
ATOM 636 N N . LEU A 1 81 ? 9.830 -8.929 -1.822 1.00 95.81 81 LEU A N 1
ATOM 637 C CA . LEU A 1 81 ? 10.520 -8.488 -0.607 1.00 95.81 81 LEU A CA 1
ATOM 638 C C . LEU A 1 81 ? 10.257 -7.008 -0.322 1.00 95.81 81 LEU A C 1
ATOM 640 O O . LEU A 1 81 ? 9.928 -6.637 0.801 1.00 95.81 81 LEU A O 1
ATOM 644 N N . MET A 1 82 ? 10.346 -6.169 -1.350 1.00 93.19 82 MET A N 1
ATOM 645 C CA . MET A 1 82 ? 10.038 -4.744 -1.268 1.00 93.19 82 MET A CA 1
ATOM 646 C C . MET A 1 82 ? 8.612 -4.498 -0.764 1.00 93.19 82 MET A C 1
ATOM 648 O O . MET A 1 82 ? 8.429 -3.710 0.158 1.00 93.19 82 MET A O 1
ATOM 652 N N . GLY A 1 83 ? 7.613 -5.205 -1.300 1.00 93.56 83 GLY A N 1
ATOM 653 C CA . GLY A 1 83 ? 6.225 -5.106 -0.845 1.00 93.56 83 GLY A CA 1
ATOM 654 C C . GLY A 1 83 ? 6.035 -5.546 0.609 1.00 93.56 83 GLY A C 1
ATOM 655 O O . GLY A 1 83 ? 5.297 -4.898 1.346 1.00 93.56 83 GLY A O 1
ATOM 656 N N . TRP A 1 84 ? 6.743 -6.591 1.048 1.00 94.38 84 TRP A N 1
ATOM 657 C CA . TRP A 1 84 ? 6.718 -7.035 2.444 1.00 94.38 84 TRP A CA 1
ATOM 658 C C . TRP A 1 84 ? 7.249 -5.958 3.399 1.00 94.38 84 TRP A C 1
ATOM 660 O O . TRP A 1 84 ? 6.584 -5.596 4.369 1.00 94.38 84 TRP A O 1
ATOM 670 N N . PHE A 1 85 ? 8.440 -5.419 3.121 1.00 92.62 85 PHE A N 1
ATOM 671 C CA . PHE A 1 85 ? 9.062 -4.411 3.983 1.00 92.62 85 PHE A CA 1
ATOM 672 C C . PHE A 1 85 ? 8.390 -3.044 3.892 1.00 92.62 85 PHE A C 1
ATOM 674 O O . PHE A 1 85 ? 8.436 -2.288 4.859 1.00 92.62 85 PHE A O 1
ATOM 681 N N . LEU A 1 86 ? 7.725 -2.736 2.778 1.00 91.00 86 LEU A N 1
ATOM 682 C CA . LEU A 1 86 ? 6.980 -1.492 2.629 1.00 91.00 86 LEU A CA 1
ATOM 683 C C . LEU A 1 86 ? 5.876 -1.365 3.677 1.00 91.00 86 LEU A C 1
ATOM 685 O O . LEU A 1 86 ? 5.737 -0.315 4.294 1.00 91.00 86 LEU A O 1
ATOM 689 N N . VAL A 1 87 ? 5.140 -2.444 3.933 1.00 90.88 87 VAL A N 1
ATOM 690 C CA . VAL A 1 87 ? 4.078 -2.448 4.948 1.00 90.88 87 VAL A CA 1
ATOM 691 C C . VAL A 1 87 ? 4.640 -2.211 6.350 1.00 90.88 87 VAL A C 1
ATOM 693 O O . VAL A 1 87 ? 4.005 -1.542 7.158 1.00 90.88 87 VAL A O 1
ATOM 696 N N . ALA A 1 88 ? 5.844 -2.714 6.633 1.00 87.31 88 ALA A N 1
ATOM 697 C CA . ALA A 1 88 ? 6.531 -2.470 7.901 1.00 87.31 88 ALA A CA 1
ATOM 698 C C . ALA A 1 88 ? 7.118 -1.052 8.016 1.00 87.31 88 ALA A C 1
ATOM 700 O O . ALA A 1 88 ? 7.372 -0.588 9.125 1.00 87.31 88 ALA A O 1
ATOM 701 N N . ALA A 1 89 ? 7.374 -0.386 6.889 1.00 88.81 89 ALA A N 1
ATOM 702 C CA . ALA A 1 89 ? 7.893 0.976 6.848 1.00 88.81 89 ALA A CA 1
ATOM 703 C C . ALA A 1 89 ? 6.784 2.040 6.868 1.00 88.81 89 ALA A C 1
ATOM 705 O O . ALA A 1 89 ? 7.064 3.185 7.207 1.00 88.81 89 ALA A O 1
ATOM 706 N N . GLU A 1 90 ? 5.551 1.681 6.503 1.00 90.12 90 GLU A N 1
ATOM 707 C CA . GLU A 1 90 ? 4.411 2.593 6.396 1.00 90.12 90 GLU A CA 1
ATOM 708 C C . GLU A 1 90 ? 3.780 2.860 7.779 1.00 90.12 90 GLU A C 1
ATOM 710 O O . GLU A 1 90 ? 3.087 1.990 8.317 1.00 90.12 90 GLU A O 1
ATOM 715 N N . PRO A 1 91 ? 3.949 4.058 8.374 1.00 88.62 91 PRO A N 1
ATOM 716 C CA . PRO A 1 91 ? 3.463 4.337 9.727 1.00 88.62 91 PRO A CA 1
ATOM 717 C C . PRO A 1 91 ? 1.939 4.244 9.841 1.00 88.62 91 PRO A C 1
ATOM 719 O O . PRO A 1 91 ? 1.421 3.813 10.870 1.00 88.62 91 PRO A O 1
ATOM 722 N N . ALA A 1 92 ? 1.213 4.589 8.773 1.00 90.06 92 ALA A N 1
ATOM 723 C CA . ALA A 1 92 ? -0.244 4.524 8.751 1.00 90.06 92 ALA A CA 1
ATOM 724 C C . ALA A 1 92 ? -0.766 3.087 8.946 1.00 90.06 92 ALA A C 1
ATOM 726 O O . ALA A 1 92 ? -1.783 2.883 9.611 1.00 90.06 92 ALA A O 1
ATOM 727 N N . VAL A 1 93 ? -0.034 2.073 8.460 1.00 92.12 93 VAL A N 1
ATOM 728 C CA . VAL A 1 93 ? -0.379 0.662 8.695 1.00 92.12 93 VAL A CA 1
ATOM 729 C C . VAL A 1 93 ? -0.301 0.323 10.182 1.00 92.12 93 VAL A C 1
ATOM 731 O O . VAL A 1 93 ? -1.127 -0.441 10.680 1.00 92.12 93 VAL A O 1
ATOM 734 N N . HIS A 1 94 ? 0.671 0.881 10.908 1.00 91.19 94 HIS A N 1
ATOM 735 C CA . HIS A 1 94 ? 0.829 0.611 12.335 1.00 91.19 94 HIS A CA 1
ATOM 736 C C . HIS A 1 94 ? -0.388 1.111 13.111 1.00 91.19 94 HIS A C 1
ATOM 738 O O . HIS A 1 94 ? -1.000 0.324 13.833 1.00 91.19 94 HIS A O 1
ATOM 744 N N . THR A 1 95 ? -0.792 2.360 12.873 1.00 91.81 95 THR A N 1
ATOM 745 C CA . THR A 1 95 ? -1.986 2.946 13.493 1.00 91.81 95 THR A CA 1
ATOM 746 C C . THR A 1 95 ? -3.249 2.163 13.144 1.00 91.81 95 THR A C 1
ATOM 748 O O . THR A 1 95 ? -4.026 1.839 14.038 1.00 91.81 95 THR A O 1
ATOM 751 N N . LEU A 1 96 ? -3.426 1.772 11.878 1.00 91.44 96 LEU A N 1
ATOM 752 C CA . LEU A 1 96 ? -4.558 0.942 11.467 1.00 91.44 96 LEU A CA 1
ATOM 753 C C . LEU A 1 96 ? -4.581 -0.388 12.233 1.00 91.44 96 LEU A C 1
ATOM 755 O O . LEU A 1 96 ? -5.614 -0.784 12.761 1.00 91.44 96 LEU A O 1
ATOM 759 N N . THR A 1 97 ? -3.449 -1.092 12.314 1.00 92.38 97 THR A N 1
ATOM 760 C CA . THR A 1 97 ? -3.392 -2.404 12.978 1.00 92.38 97 THR A CA 1
ATOM 761 C C . THR A 1 97 ? -3.690 -2.331 14.475 1.00 92.38 97 THR A C 1
ATOM 763 O O . THR A 1 97 ? -4.328 -3.243 14.999 1.00 92.38 97 THR A O 1
ATOM 766 N N . GLU A 1 98 ? -3.291 -1.241 15.132 1.00 91.12 98 GLU A N 1
ATOM 767 C CA . GLU A 1 98 ? -3.615 -0.966 16.535 1.00 91.12 98 GLU A CA 1
ATOM 768 C C . GLU A 1 98 ? -5.115 -0.701 16.708 1.00 91.12 98 GLU A C 1
ATOM 770 O O . GLU A 1 98 ? -5.747 -1.317 17.566 1.00 91.12 98 GLU A O 1
ATOM 775 N N . GLN A 1 99 ? -5.713 0.109 15.826 1.00 89.56 99 GLN A N 1
ATOM 776 C CA . GLN A 1 99 ? -7.161 0.344 15.808 1.00 89.56 99 GLN A CA 1
ATOM 777 C C . GLN A 1 99 ? -7.948 -0.953 15.590 1.00 89.56 99 GLN A C 1
ATOM 779 O O . GLN A 1 99 ? -8.970 -1.172 16.237 1.00 89.56 99 GLN A O 1
ATOM 784 N N . VAL A 1 100 ? -7.480 -1.853 14.717 1.00 89.25 100 VAL A N 1
ATOM 785 C CA . VAL A 1 100 ? -8.134 -3.158 14.533 1.00 89.25 100 VAL A CA 1
ATOM 786 C C . VAL A 1 100 ? -8.069 -3.998 15.805 1.00 89.25 100 VAL A C 1
ATOM 788 O O . VAL A 1 100 ? -9.059 -4.640 16.160 1.00 89.25 100 VAL A O 1
ATOM 791 N N . GLU A 1 101 ? -6.924 -4.037 16.486 1.00 89.75 101 GLU A N 1
ATOM 792 C CA . GLU A 1 101 ? -6.785 -4.817 17.717 1.00 89.75 101 GLU A CA 1
ATOM 793 C C . GLU A 1 101 ? -7.708 -4.283 18.821 1.00 89.75 101 GLU A C 1
ATOM 795 O O . GLU A 1 101 ? -8.404 -5.075 19.458 1.00 89.75 101 GLU A O 1
ATOM 800 N N . GLU A 1 102 ? -7.776 -2.961 18.987 1.00 86.44 102 GLU A N 1
ATOM 801 C CA . GLU A 1 102 ? -8.649 -2.294 19.957 1.00 86.44 102 GLU A CA 1
ATOM 802 C C . GLU A 1 102 ? -10.132 -2.555 19.657 1.00 86.44 102 GLU A C 1
ATOM 804 O O . GLU A 1 102 ? -10.864 -3.085 20.495 1.00 86.44 102 GLU A O 1
ATOM 809 N N . ILE A 1 103 ? -10.567 -2.287 18.424 1.00 85.62 103 ILE A N 1
ATOM 810 C CA . ILE A 1 103 ? -11.971 -2.427 18.014 1.00 85.62 103 ILE A CA 1
ATOM 811 C C . ILE A 1 103 ? -12.413 -3.901 17.990 1.00 85.62 103 ILE A C 1
ATOM 813 O O . ILE A 1 103 ? -13.588 -4.213 18.193 1.00 85.62 103 ILE A O 1
ATOM 817 N N . SER A 1 104 ? -11.487 -4.837 17.760 1.00 82.75 104 SER A N 1
ATOM 818 C CA . SER A 1 104 ? -11.777 -6.276 17.798 1.00 82.75 104 SER A CA 1
ATOM 819 C C . SER A 1 104 ? -11.686 -6.895 19.198 1.00 82.75 104 SER A C 1
ATOM 821 O O . SER A 1 104 ? -11.796 -8.119 19.310 1.00 82.75 104 SER A O 1
ATOM 823 N N . ALA A 1 105 ? -11.480 -6.094 20.253 1.00 81.19 105 ALA A N 1
ATOM 824 C CA . ALA A 1 105 ? -11.243 -6.556 21.625 1.00 81.19 105 ALA A CA 1
ATOM 825 C C . ALA A 1 105 ? -10.111 -7.605 21.720 1.00 81.19 105 ALA A C 1
ATOM 827 O O . ALA A 1 105 ? -10.165 -8.558 22.501 1.00 81.19 105 ALA A O 1
ATOM 828 N N . GLY A 1 106 ? -9.085 -7.462 20.876 1.00 79.00 106 GLY A N 1
ATOM 829 C CA . GLY A 1 106 ? -7.958 -8.388 20.776 1.00 79.00 106 GLY A CA 1
ATOM 830 C C . GLY A 1 106 ? -8.228 -9.675 19.987 1.00 79.00 106 GLY A C 1
ATOM 831 O O . GLY A 1 106 ? -7.337 -10.521 19.901 1.00 79.00 106 GLY A O 1
ATOM 832 N N . ALA A 1 107 ? -9.411 -9.853 19.385 1.00 80.94 107 ALA A N 1
ATOM 833 C CA . ALA A 1 107 ? -9.714 -11.037 18.576 1.00 80.94 107 ALA A CA 1
ATOM 834 C C . ALA A 1 107 ? -8.816 -11.145 17.331 1.00 80.94 107 ALA A C 1
ATOM 836 O O . ALA A 1 107 ? -8.499 -12.253 16.886 1.00 80.94 107 ALA A O 1
ATOM 837 N N . VAL A 1 108 ? -8.388 -10.004 16.781 1.00 87.38 108 VAL A N 1
ATOM 838 C CA . VAL A 1 108 ? -7.386 -9.919 15.715 1.00 87.38 108 VAL A CA 1
ATOM 839 C C . VAL A 1 108 ? -6.174 -9.164 16.247 1.00 87.38 108 VAL A C 1
ATOM 841 O O . VAL A 1 108 ? -6.249 -7.973 16.519 1.00 87.38 108 VAL A O 1
ATOM 844 N N . SER A 1 109 ? -5.045 -9.859 16.387 1.00 90.75 109 SER A N 1
ATOM 845 C CA . SER A 1 109 ? -3.819 -9.227 16.881 1.00 90.75 109 SER A CA 1
ATOM 846 C C . SER A 1 109 ? -3.182 -8.311 15.833 1.00 90.75 109 SER A C 1
ATOM 848 O O . SER A 1 109 ? -3.198 -8.620 14.635 1.00 90.75 109 SER A O 1
ATOM 850 N N . THR A 1 110 ? -2.498 -7.263 16.297 1.00 92.19 110 THR A N 1
ATOM 851 C CA . THR A 1 110 ? -1.653 -6.390 15.467 1.00 92.19 110 THR A CA 1
ATOM 852 C C . THR A 1 110 ? -0.679 -7.192 14.598 1.00 92.19 110 THR A C 1
ATOM 854 O O . THR A 1 110 ? -0.493 -6.898 13.419 1.00 92.19 110 THR A O 1
ATOM 857 N N . LYS A 1 111 ? -0.078 -8.260 15.147 1.00 92.25 111 LYS A N 1
ATOM 858 C CA . LYS A 1 111 ? 0.876 -9.119 14.420 1.00 92.25 111 LYS A CA 1
ATOM 859 C C . LYS A 1 111 ? 0.215 -9.859 13.258 1.00 92.25 111 LYS A C 1
ATOM 861 O O . LYS A 1 111 ? 0.774 -9.894 12.166 1.00 92.25 111 LYS A O 1
ATOM 866 N N . THR A 1 112 ? -0.966 -10.436 13.488 1.00 92.69 112 THR A N 1
ATOM 867 C CA . THR A 1 112 ? -1.736 -11.135 12.447 1.00 92.69 112 THR A CA 1
ATOM 868 C C . THR A 1 112 ? -2.114 -10.176 11.329 1.00 92.69 112 THR A C 1
ATOM 870 O O . THR A 1 112 ? -1.940 -10.512 10.161 1.00 92.69 112 THR A O 1
ATOM 873 N N . MET A 1 113 ? -2.577 -8.974 11.685 1.00 93.06 113 MET A N 1
ATOM 874 C CA . MET A 1 113 ? -2.971 -7.976 10.698 1.00 93.06 113 MET A CA 1
ATOM 875 C C . MET A 1 113 ? -1.771 -7.471 9.886 1.00 93.06 113 MET A C 1
ATOM 877 O O . MET A 1 113 ? -1.827 -7.472 8.660 1.00 93.06 113 MET A O 1
ATOM 881 N N . LYS A 1 114 ? -0.646 -7.140 10.537 1.00 93.81 114 LYS A N 1
ATOM 882 C CA . LYS A 1 114 ? 0.592 -6.731 9.847 1.00 93.81 114 LYS A CA 1
ATOM 883 C C . LYS A 1 114 ? 1.099 -7.801 8.887 1.00 93.81 114 LYS A C 1
ATOM 885 O O . LYS A 1 114 ? 1.455 -7.477 7.758 1.00 93.81 114 LYS A O 1
ATOM 890 N N . LEU A 1 115 ? 1.102 -9.068 9.309 1.00 95.38 115 LEU A N 1
ATOM 891 C CA . LEU A 1 115 ? 1.496 -10.187 8.452 1.00 95.38 115 LEU A CA 1
ATOM 892 C C . LEU A 1 115 ? 0.570 -10.296 7.233 1.00 95.38 115 LEU A C 1
ATOM 894 O O . LEU A 1 115 ? 1.051 -10.371 6.106 1.00 95.38 115 LEU A O 1
ATOM 898 N N . ALA A 1 116 ? -0.746 -10.265 7.453 1.00 95.19 116 ALA A N 1
ATOM 899 C CA . ALA A 1 116 ? -1.733 -10.377 6.387 1.00 95.19 116 ALA A CA 1
ATOM 900 C C . ALA A 1 116 ? -1.587 -9.239 5.362 1.00 95.19 116 ALA A C 1
ATOM 902 O O . ALA A 1 116 ? -1.503 -9.499 4.163 1.00 95.19 116 ALA A O 1
ATOM 903 N N . LEU A 1 117 ? -1.458 -7.994 5.830 1.00 95.19 117 LEU A N 1
ATOM 904 C CA . LEU A 1 117 ? -1.231 -6.829 4.973 1.00 95.19 117 LEU A CA 1
ATOM 905 C C . LEU A 1 117 ? 0.106 -6.917 4.220 1.00 95.19 117 LEU A C 1
ATOM 907 O O . LEU A 1 117 ? 0.144 -6.635 3.025 1.00 95.19 117 LEU A O 1
ATOM 911 N N . SER A 1 118 ? 1.181 -7.376 4.871 1.00 95.44 118 SER A N 1
ATOM 912 C CA . SER A 1 118 ? 2.500 -7.548 4.236 1.00 95.44 118 SER A CA 1
ATOM 913 C C . SER A 1 118 ? 2.449 -8.568 3.099 1.00 95.44 118 SER A C 1
ATOM 915 O O . SER A 1 118 ? 2.976 -8.320 2.016 1.00 95.44 118 SER A O 1
ATOM 917 N N . VAL A 1 119 ? 1.757 -9.694 3.311 1.00 96.88 119 VAL A N 1
ATOM 918 C CA . VAL A 1 119 ? 1.521 -10.704 2.268 1.00 96.88 119 VAL A CA 1
ATOM 919 C C . VAL A 1 119 ? 0.675 -10.125 1.135 1.00 96.88 119 VAL A C 1
ATOM 921 O O . VAL A 1 119 ? 1.017 -10.309 -0.031 1.00 96.88 119 VAL A O 1
ATOM 924 N N . ALA A 1 120 ? -0.400 -9.401 1.454 1.00 96.25 120 ALA A N 1
ATOM 925 C CA . ALA A 1 120 ? -1.299 -8.820 0.461 1.00 96.25 120 ALA A CA 1
ATOM 926 C C . ALA A 1 120 ? -0.586 -7.812 -0.451 1.00 96.25 120 ALA A C 1
ATOM 928 O O . ALA A 1 120 ? -0.709 -7.885 -1.675 1.00 96.25 120 ALA A O 1
ATOM 929 N N . VAL A 1 121 ? 0.199 -6.898 0.125 1.00 95.62 121 VAL A N 1
ATOM 930 C CA . VAL A 1 121 ? 0.964 -5.901 -0.637 1.00 95.62 121 VAL A CA 1
ATOM 931 C C . VAL A 1 121 ? 2.099 -6.560 -1.416 1.00 95.62 121 VAL A C 1
ATOM 933 O O . VAL A 1 121 ? 2.286 -6.245 -2.588 1.00 95.62 121 VAL A O 1
ATOM 936 N N . SER A 1 122 ? 2.804 -7.533 -0.832 1.00 96.56 122 SER A N 1
ATOM 937 C CA . SER A 1 122 ? 3.812 -8.327 -1.547 1.00 96.56 122 SER A CA 1
ATOM 938 C C . SER A 1 122 ? 3.218 -9.030 -2.776 1.00 96.56 122 SER A C 1
ATOM 940 O O . SER A 1 122 ? 3.743 -8.906 -3.884 1.00 96.56 122 SER A O 1
ATOM 942 N N . LEU A 1 123 ? 2.058 -9.676 -2.623 1.00 96.94 123 LEU A N 1
ATOM 943 C CA . LEU A 1 123 ? 1.344 -10.309 -3.730 1.00 96.94 123 LEU A CA 1
ATOM 944 C C . LEU A 1 123 ? 0.873 -9.280 -4.768 1.00 96.94 123 LEU A C 1
ATOM 946 O O . LEU A 1 123 ? 0.991 -9.527 -5.965 1.00 96.94 123 LEU A O 1
ATOM 950 N N . SER A 1 124 ? 0.403 -8.109 -4.329 1.00 95.56 124 SER A N 1
ATOM 951 C CA . SER A 1 124 ? 0.022 -6.999 -5.218 1.00 95.56 124 SER A CA 1
ATOM 952 C C . SER A 1 124 ? 1.190 -6.552 -6.089 1.00 95.56 124 SER A C 1
ATOM 954 O O . SER A 1 124 ? 1.024 -6.359 -7.293 1.00 95.56 124 SER A O 1
ATOM 956 N N . MET A 1 125 ? 2.379 -6.420 -5.496 1.00 95.12 125 MET A N 1
ATOM 957 C CA . MET A 1 125 ? 3.607 -6.035 -6.194 1.00 95.12 125 MET A CA 1
ATOM 958 C C . MET A 1 125 ? 4.012 -7.085 -7.226 1.00 95.12 125 MET A C 1
ATOM 960 O O . MET A 1 125 ? 4.289 -6.748 -8.376 1.00 95.12 125 MET A O 1
ATOM 964 N N . VAL A 1 126 ? 3.990 -8.363 -6.840 1.00 96.00 126 VAL A N 1
ATOM 965 C CA . VAL A 1 126 ? 4.291 -9.475 -7.752 1.00 96.00 126 VAL A CA 1
ATOM 966 C C . VAL A 1 126 ? 3.308 -9.501 -8.917 1.00 96.00 126 VAL A C 1
ATOM 968 O O . VAL A 1 126 ? 3.736 -9.511 -10.069 1.00 96.00 126 VAL A O 1
ATOM 971 N N . LEU A 1 127 ? 2.002 -9.449 -8.639 1.00 95.62 127 LEU A N 1
ATOM 972 C CA . LEU A 1 127 ? 0.965 -9.420 -9.671 1.00 95.62 127 LEU A CA 1
ATOM 973 C C . LEU A 1 127 ? 1.129 -8.212 -10.596 1.00 95.62 127 LEU A C 1
ATOM 975 O O . LEU A 1 127 ? 1.001 -8.357 -11.808 1.00 95.62 127 LEU A O 1
ATOM 979 N N . SER A 1 128 ? 1.486 -7.048 -10.050 1.00 94.56 128 SER A N 1
ATOM 980 C CA . SER A 1 128 ? 1.763 -5.844 -10.839 1.00 94.56 128 SER A CA 1
ATOM 981 C C . SER A 1 128 ? 2.933 -6.054 -11.799 1.00 94.56 128 SER A C 1
ATOM 983 O O . SER A 1 128 ? 2.806 -5.749 -12.980 1.00 94.56 128 SER A O 1
ATOM 985 N N . MET A 1 129 ? 4.052 -6.620 -11.337 1.00 94.31 129 MET A N 1
ATOM 986 C CA . MET A 1 129 ? 5.219 -6.847 -12.199 1.00 94.31 129 MET A CA 1
ATOM 987 C C . MET A 1 129 ? 4.985 -7.938 -13.237 1.00 94.31 129 MET A C 1
ATOM 989 O O . MET A 1 129 ? 5.411 -7.790 -14.381 1.00 94.31 129 MET A O 1
ATOM 993 N N . VAL A 1 130 ? 4.287 -9.014 -12.867 1.00 93.06 130 VAL A N 1
ATOM 994 C CA . VAL A 1 130 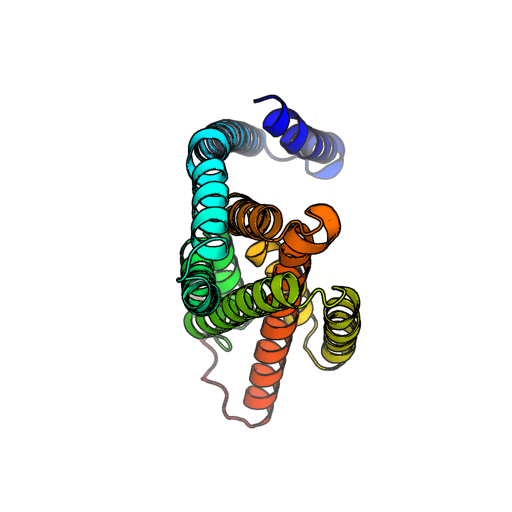? 3.876 -10.053 -13.820 1.00 93.06 130 VAL A CA 1
ATOM 995 C C . VAL A 1 130 ? 2.980 -9.446 -14.894 1.00 93.06 130 VAL A C 1
ATOM 997 O O . VAL A 1 130 ? 3.175 -9.712 -16.078 1.00 93.06 130 VAL A O 1
ATOM 1000 N N . ARG A 1 131 ? 2.038 -8.583 -14.507 1.00 93.19 131 ARG A N 1
ATOM 1001 C CA . ARG A 1 131 ? 1.149 -7.886 -15.438 1.00 93.19 131 ARG A CA 1
ATOM 1002 C C . ARG A 1 131 ? 1.914 -6.991 -16.409 1.00 93.19 131 ARG A C 1
ATOM 1004 O O . ARG A 1 131 ? 1.709 -7.126 -17.608 1.00 93.19 131 ARG A O 1
ATOM 1011 N N . ILE A 1 132 ? 2.837 -6.165 -15.911 1.00 92.38 132 ILE A N 1
ATOM 1012 C CA . ILE A 1 132 ? 3.672 -5.288 -16.751 1.00 92.38 132 ILE A CA 1
ATOM 1013 C C . ILE A 1 132 ? 4.461 -6.110 -17.786 1.00 92.38 132 ILE A C 1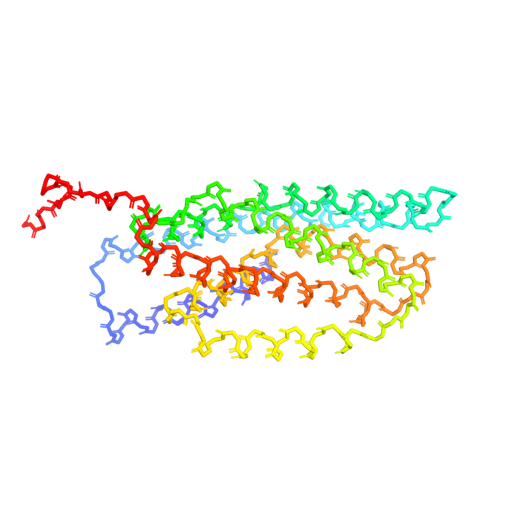
ATOM 1015 O O . ILE A 1 132 ? 4.598 -5.695 -18.931 1.00 92.38 132 ILE A O 1
ATOM 1019 N N . GLN A 1 133 ? 4.961 -7.292 -17.407 1.00 89.06 133 GLN A N 1
ATOM 1020 C CA . GLN A 1 133 ? 5.710 -8.171 -18.317 1.00 89.06 133 GLN A CA 1
ATOM 1021 C C . GLN A 1 133 ? 4.831 -8.907 -19.334 1.00 89.06 133 GLN A C 1
ATOM 1023 O O . GLN A 1 133 ? 5.284 -9.199 -20.436 1.00 89.06 133 GLN A O 1
ATOM 1028 N N . THR A 1 134 ? 3.600 -9.250 -18.957 1.00 89.88 134 THR A N 1
ATOM 1029 C CA . THR A 1 134 ? 2.680 -10.050 -19.783 1.00 89.88 134 THR A CA 1
ATOM 1030 C C . THR A 1 134 ? 1.718 -9.198 -20.612 1.00 89.88 134 THR A C 1
ATOM 1032 O O . THR A 1 134 ? 1.104 -9.713 -21.541 1.00 89.88 134 THR A O 1
ATOM 1035 N N . GLY A 1 135 ? 1.569 -7.910 -20.289 1.00 89.31 135 GLY A N 1
ATOM 1036 C CA . GLY A 1 135 ? 0.632 -6.996 -20.943 1.00 89.31 135 GLY A CA 1
ATOM 1037 C C . GLY A 1 135 ? -0.841 -7.292 -20.640 1.00 89.31 135 GLY A C 1
ATOM 1038 O O . GLY A 1 135 ? -1.719 -6.850 -21.380 1.00 89.31 135 GLY A O 1
ATOM 1039 N N . ILE A 1 136 ? -1.141 -8.059 -19.583 1.00 91.94 136 ILE A N 1
ATOM 1040 C CA . ILE A 1 136 ? -2.526 -8.406 -19.236 1.00 91.94 136 ILE A CA 1
ATOM 1041 C C . ILE A 1 136 ? -3.272 -7.131 -18.801 1.00 91.94 136 ILE A C 1
ATOM 1043 O O . ILE A 1 136 ? -2.801 -6.418 -17.909 1.00 91.94 136 ILE A O 1
ATOM 1047 N N . PRO A 1 137 ? -4.466 -6.841 -19.350 1.00 91.94 137 PRO A N 1
ATOM 1048 C CA . PRO A 1 137 ? -5.224 -5.669 -18.937 1.00 91.94 137 PRO A CA 1
ATOM 1049 C C . PRO A 1 137 ? -5.589 -5.725 -17.451 1.00 91.94 137 PRO A C 1
ATOM 1051 O O . PRO A 1 137 ? -6.108 -6.727 -16.957 1.00 91.94 137 PRO A O 1
ATOM 1054 N N . ILE A 1 138 ? -5.396 -4.612 -16.742 1.00 93.06 138 ILE A N 1
ATOM 1055 C CA . ILE A 1 138 ? -5.691 -4.494 -15.307 1.00 93.06 138 ILE A CA 1
ATOM 1056 C C . ILE A 1 138 ? -7.127 -4.884 -14.923 1.00 93.06 138 ILE A C 1
ATOM 1058 O O . ILE A 1 138 ? -7.368 -5.387 -13.823 1.00 93.06 138 ILE A O 1
ATOM 1062 N N . LEU A 1 139 ? -8.083 -4.692 -15.835 1.00 93.50 139 LEU A N 1
ATOM 1063 C CA . LEU A 1 139 ? -9.494 -5.001 -15.607 1.00 93.50 139 LEU A CA 1
ATOM 1064 C C . LEU A 1 139 ? -9.726 -6.473 -15.239 1.00 93.50 139 LEU A C 1
ATOM 1066 O O . LEU A 1 139 ? -10.614 -6.748 -14.437 1.00 93.50 139 LEU A O 1
ATOM 1070 N N . TYR A 1 140 ? -8.890 -7.395 -15.731 1.00 93.75 140 TYR A N 1
ATOM 1071 C CA . TYR A 1 140 ? -8.959 -8.816 -15.373 1.00 93.75 140 TYR A CA 1
ATOM 1072 C C . TYR A 1 140 ? -8.632 -9.102 -13.905 1.00 93.75 140 TYR A C 1
ATOM 1074 O O . TYR A 1 140 ? -8.945 -10.183 -13.422 1.00 93.75 140 TYR A O 1
ATOM 1082 N N . PHE A 1 141 ? -8.032 -8.155 -13.185 1.00 93.75 141 PHE A N 1
ATOM 1083 C CA . PHE A 1 141 ? -7.745 -8.279 -11.756 1.00 93.75 141 PHE A CA 1
ATOM 1084 C C . PHE A 1 141 ? -8.689 -7.415 -10.923 1.00 93.75 141 PHE A C 1
ATOM 1086 O O . PHE A 1 141 ? -9.279 -7.886 -9.954 1.00 93.75 141 PHE A O 1
ATOM 1093 N N . VAL A 1 142 ? -8.864 -6.158 -11.336 1.00 93.75 142 VAL A N 1
ATOM 1094 C CA . VAL A 1 142 ? -9.661 -5.161 -10.614 1.00 93.75 142 VAL A CA 1
ATOM 1095 C C . VAL A 1 142 ? -11.133 -5.549 -10.572 1.00 93.75 142 VAL A C 1
ATOM 1097 O O . VAL A 1 142 ? -11.733 -5.532 -9.502 1.00 93.75 142 VAL A O 1
ATOM 1100 N N . PHE A 1 143 ? -11.719 -5.940 -11.707 1.00 95.50 143 PHE A N 1
ATOM 1101 C CA . PHE A 1 143 ? -13.134 -6.303 -11.749 1.00 95.50 143 PHE A CA 1
ATOM 1102 C C . PHE A 1 143 ? -13.465 -7.505 -10.845 1.00 95.50 143 PHE A C 1
ATOM 1104 O O . PHE A 1 143 ? -14.312 -7.349 -9.963 1.00 95.50 143 PHE A O 1
ATOM 1111 N N . PRO A 1 144 ? -12.807 -8.677 -10.974 1.00 96.31 144 PRO A N 1
ATOM 1112 C CA . PRO A 1 144 ? -13.113 -9.804 -10.097 1.00 96.31 144 PRO A CA 1
ATOM 1113 C C . PRO A 1 144 ? -12.726 -9.543 -8.641 1.00 96.31 144 PRO A C 1
ATOM 1115 O O . PRO A 1 144 ? -13.430 -10.004 -7.748 1.00 96.31 144 PRO A O 1
ATOM 1118 N N . GLY A 1 145 ? -11.651 -8.796 -8.374 1.00 96.00 145 GLY A N 1
ATOM 1119 C CA . GLY A 1 145 ? -11.248 -8.498 -7.004 1.00 96.00 145 GLY A CA 1
ATOM 1120 C C . GLY A 1 145 ? -12.221 -7.565 -6.282 1.00 96.00 145 GLY A C 1
ATOM 1121 O O . GLY A 1 145 ? -12.613 -7.858 -5.154 1.00 96.00 145 GLY A O 1
ATOM 1122 N N . TYR A 1 146 ? -12.706 -6.500 -6.930 1.00 95.69 146 TYR A N 1
ATOM 1123 C CA . TYR A 1 146 ? -13.759 -5.669 -6.336 1.00 95.69 146 TYR A CA 1
ATOM 1124 C C . TYR A 1 146 ? -15.105 -6.388 -6.267 1.00 95.69 146 TYR A C 1
ATOM 1126 O O . TYR A 1 146 ? -15.827 -6.216 -5.287 1.00 95.69 146 TYR A O 1
ATOM 1134 N N . LEU A 1 147 ? -15.436 -7.239 -7.242 1.00 97.50 147 LEU A N 1
ATOM 1135 C CA . LEU A 1 147 ? -16.624 -8.087 -7.146 1.00 97.50 147 LEU A CA 1
ATOM 1136 C C . LEU A 1 147 ? -16.539 -9.005 -5.918 1.00 97.50 147 LEU A C 1
ATOM 1138 O O . LEU A 1 147 ? -17.490 -9.080 -5.142 1.00 97.50 147 LEU A O 1
ATOM 1142 N N . LEU A 1 148 ? -15.387 -9.643 -5.695 1.00 96.88 148 LEU A N 1
ATOM 1143 C CA . LEU A 1 148 ? -15.127 -10.454 -4.508 1.00 96.88 148 LEU A CA 1
ATOM 1144 C C . LEU A 1 148 ? -15.258 -9.628 -3.223 1.00 96.88 148 LEU A C 1
ATOM 1146 O O . LEU A 1 148 ? -15.918 -10.071 -2.289 1.00 96.88 148 LEU A O 1
ATOM 1150 N N . ALA A 1 149 ? -14.687 -8.424 -3.182 1.00 95.62 149 ALA A N 1
ATOM 1151 C CA . ALA A 1 149 ? -14.784 -7.526 -2.034 1.00 95.62 149 ALA A CA 1
ATOM 1152 C C . ALA A 1 149 ? -16.233 -7.128 -1.692 1.00 95.62 149 ALA A C 1
ATOM 1154 O O . ALA A 1 149 ? -16.634 -7.087 -0.522 1.00 95.62 149 ALA A O 1
ATOM 1155 N N . LEU A 1 150 ? -17.044 -6.854 -2.716 1.00 95.81 150 LEU A N 1
ATOM 1156 C CA . LEU A 1 150 ? -18.465 -6.549 -2.553 1.00 95.81 150 LEU A CA 1
ATOM 1157 C C . LEU A 1 150 ? -19.239 -7.771 -2.057 1.00 95.81 150 LEU A C 1
ATOM 1159 O O . LEU A 1 150 ? -20.029 -7.656 -1.125 1.00 95.81 150 LEU A O 1
ATOM 1163 N N . VAL A 1 151 ? -18.970 -8.953 -2.615 1.00 96.50 151 VAL A N 1
ATOM 1164 C CA . VAL A 1 151 ? -19.588 -10.205 -2.158 1.00 96.50 151 VAL A CA 1
ATOM 1165 C C . VAL A 1 151 ? -19.211 -10.499 -0.703 1.00 96.50 151 VAL A C 1
ATOM 1167 O O . VAL A 1 151 ? -20.088 -10.79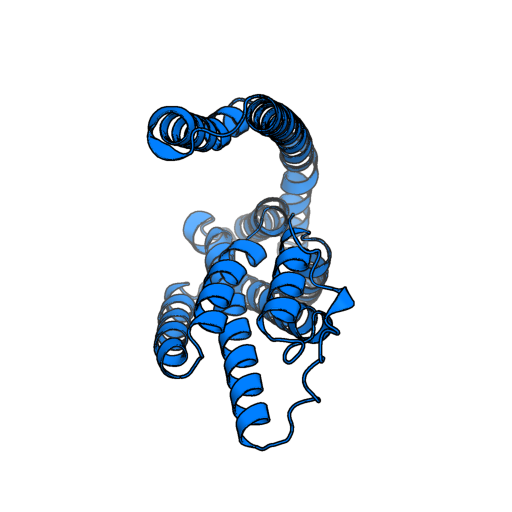0 0.107 1.00 96.50 151 VAL A O 1
ATOM 1170 N N . LEU A 1 152 ? -17.933 -10.359 -0.334 1.00 95.31 152 LEU A N 1
ATOM 1171 C CA . LEU A 1 152 ? -17.451 -10.552 1.038 1.00 95.31 152 LEU A CA 1
ATOM 1172 C C . LEU A 1 152 ? -18.121 -9.602 2.035 1.00 95.31 152 LEU A C 1
ATOM 1174 O O . LEU A 1 152 ? -18.369 -10.003 3.171 1.00 95.31 152 LEU A O 1
ATOM 1178 N N . THR A 1 153 ? -18.477 -8.385 1.617 1.00 94.25 153 THR A N 1
ATOM 1179 C CA . THR A 1 153 ? -19.157 -7.400 2.475 1.00 94.25 153 THR A CA 1
ATOM 1180 C C . THR A 1 153 ? -20.469 -7.932 3.062 1.00 94.25 153 THR A C 1
ATOM 1182 O O . THR A 1 153 ? -20.807 -7.582 4.189 1.00 94.25 153 THR A O 1
ATOM 1185 N N . PHE A 1 154 ? -21.182 -8.826 2.366 1.00 94.00 154 PHE A N 1
ATOM 1186 C CA . PHE A 1 154 ? -22.409 -9.436 2.896 1.00 94.00 154 PHE A CA 1
ATOM 1187 C C . PHE A 1 154 ? -22.156 -10.469 4.005 1.00 94.00 154 PHE A C 1
ATOM 1189 O O . PHE A 1 154 ? -23.060 -10.772 4.782 1.00 94.00 154 PHE A O 1
ATOM 1196 N N . PHE A 1 155 ? -20.941 -11.014 4.091 1.00 92.81 155 PHE A N 1
ATOM 1197 C CA . PHE A 1 155 ? -20.574 -12.059 5.053 1.00 92.81 155 PHE A CA 1
ATOM 1198 C C . PHE A 1 155 ? -19.722 -11.534 6.216 1.00 92.81 155 PHE A C 1
ATOM 1200 O O . PHE A 1 155 ? -19.663 -12.162 7.275 1.00 92.81 155 PHE A O 1
ATOM 1207 N N . VAL A 1 156 ? -19.055 -10.394 6.032 1.00 91.62 156 VAL A N 1
ATOM 1208 C CA . VAL A 1 156 ? -18.129 -9.789 6.996 1.00 91.62 156 VAL A CA 1
ATOM 1209 C C . VAL A 1 156 ? -18.864 -8.780 7.890 1.00 91.62 156 VAL A C 1
ATOM 1211 O O . VAL A 1 156 ? -19.692 -8.017 7.396 1.00 91.62 156 VAL A O 1
ATOM 1214 N N . PRO A 1 157 ? -18.580 -8.722 9.210 1.00 87.94 157 PRO A N 1
ATOM 1215 C CA . PRO A 1 157 ? -19.182 -7.716 10.082 1.00 87.94 157 PRO A CA 1
ATOM 1216 C C . PRO A 1 157 ? -18.906 -6.279 9.596 1.00 87.94 157 PRO A C 1
ATOM 1218 O O . PRO A 1 157 ? -17.775 -6.001 9.189 1.00 87.94 157 PRO A O 1
ATOM 1221 N N . PRO A 1 158 ? -19.865 -5.337 9.723 1.00 89.31 158 PRO A N 1
ATOM 1222 C CA . PRO A 1 158 ? -19.735 -3.976 9.185 1.00 89.31 158 PRO A CA 1
ATOM 1223 C C . PRO A 1 158 ? -18.465 -3.240 9.625 1.00 89.31 158 PRO A C 1
ATOM 1225 O O . PRO A 1 158 ? -17.868 -2.504 8.846 1.00 89.31 158 PRO A O 1
ATOM 1228 N N . VAL A 1 159 ? -18.022 -3.490 10.857 1.00 88.00 159 VAL A N 1
ATOM 1229 C CA . VAL A 1 159 ? -16.796 -2.922 11.426 1.00 88.00 159 VAL A CA 1
ATOM 1230 C C . VAL A 1 159 ? -15.552 -3.354 10.641 1.00 88.00 159 VAL A C 1
ATOM 1232 O O . VAL A 1 159 ? -14.746 -2.512 10.263 1.00 88.00 159 VAL A O 1
ATOM 1235 N N . PHE A 1 160 ? -15.410 -4.646 10.327 1.00 89.19 160 PHE A N 1
ATOM 1236 C CA . PHE A 1 160 ? -14.280 -5.143 9.533 1.00 89.19 160 PHE A CA 1
ATOM 1237 C C . PHE A 1 160 ? -14.357 -4.688 8.077 1.00 89.19 160 PHE A C 1
ATOM 1239 O O . PHE A 1 160 ? -13.320 -4.447 7.469 1.00 89.19 160 PHE A O 1
ATOM 1246 N N . THR A 1 161 ? -15.563 -4.527 7.529 1.00 91.81 161 THR A N 1
ATOM 1247 C CA . THR A 1 161 ? -15.749 -3.924 6.205 1.00 91.81 161 THR A CA 1
ATOM 1248 C C . THR A 1 161 ? -15.262 -2.474 6.196 1.00 91.81 161 THR A C 1
ATOM 1250 O O . THR A 1 161 ? -14.488 -2.114 5.317 1.00 91.81 161 THR A O 1
ATOM 1253 N N . ALA A 1 162 ? -15.640 -1.654 7.181 1.00 90.75 162 ALA A N 1
ATOM 1254 C CA . ALA A 1 162 ? -15.185 -0.264 7.272 1.00 90.75 162 ALA A CA 1
ATOM 1255 C C . ALA A 1 162 ? -13.654 -0.171 7.380 1.00 90.75 162 ALA A C 1
ATOM 1257 O O . ALA A 1 162 ? -13.024 0.562 6.620 1.00 90.75 162 ALA A O 1
ATOM 1258 N N . ILE A 1 163 ? -13.055 -0.991 8.250 1.00 91.00 163 ILE A N 1
ATOM 1259 C CA . ILE A 1 163 ? -11.597 -1.091 8.393 1.00 91.00 163 ILE A CA 1
ATOM 1260 C C . ILE A 1 163 ? -10.948 -1.545 7.079 1.00 91.00 163 ILE A C 1
ATOM 1262 O O . ILE A 1 163 ? -9.898 -1.036 6.710 1.00 91.00 163 ILE A O 1
ATOM 1266 N N . ALA A 1 164 ? -11.546 -2.490 6.350 1.00 92.50 164 ALA A N 1
ATOM 1267 C CA . ALA A 1 164 ? -10.994 -2.976 5.089 1.00 92.50 164 ALA A CA 1
ATOM 1268 C C . ALA A 1 164 ? -10.924 -1.892 4.007 1.00 92.50 164 ALA A C 1
ATOM 1270 O O . ALA A 1 164 ? -9.944 -1.830 3.264 1.00 92.50 164 ALA A O 1
ATOM 1271 N N . PHE A 1 165 ? -11.940 -1.032 3.923 1.00 90.81 165 PHE A N 1
ATOM 1272 C CA . PHE A 1 165 ? -11.924 0.097 2.994 1.00 90.81 165 PHE A CA 1
ATOM 1273 C C . PHE A 1 165 ? -10.871 1.147 3.373 1.00 90.81 165 PHE A C 1
ATOM 1275 O O . PHE A 1 165 ? -10.235 1.699 2.478 1.00 90.81 165 PHE A O 1
ATOM 1282 N N . ASP A 1 166 ? -10.627 1.365 4.667 1.00 90.19 166 ASP A N 1
ATOM 1283 C CA . ASP A 1 166 ? -9.540 2.235 5.134 1.00 90.19 166 ASP A CA 1
ATOM 1284 C C . ASP A 1 166 ? -8.157 1.609 4.865 1.00 90.19 166 ASP A C 1
ATOM 1286 O O . ASP A 1 166 ? -7.237 2.253 4.361 1.00 90.19 166 ASP A O 1
ATOM 1290 N N . ALA A 1 167 ? -8.038 0.294 5.073 1.00 88.75 167 ALA A N 1
ATOM 1291 C CA . ALA A 1 167 ? -6.814 -0.467 4.849 1.00 88.75 167 ALA A CA 1
ATOM 1292 C C . ALA A 1 167 ? -6.303 -0.390 3.409 1.00 88.75 167 ALA A C 1
ATOM 1294 O O . ALA A 1 167 ? -5.093 -0.329 3.197 1.00 88.75 167 ALA A O 1
ATOM 1295 N N . GLY A 1 168 ? -7.208 -0.385 2.425 1.00 86.00 168 GLY A N 1
ATOM 1296 C CA . GLY A 1 168 ? -6.840 -0.194 1.024 1.00 86.00 168 GLY A CA 1
ATOM 1297 C C . GLY A 1 168 ? -6.143 1.149 0.796 1.00 86.00 168 GLY A C 1
ATOM 1298 O O . GLY A 1 168 ? -5.071 1.187 0.194 1.00 86.00 168 GLY A O 1
ATOM 1299 N N . GLY A 1 169 ? -6.703 2.232 1.347 1.00 84.12 169 GLY A N 1
ATOM 1300 C CA . GLY A 1 169 ? -6.113 3.571 1.275 1.00 84.12 169 GLY A CA 1
ATOM 1301 C C . GLY A 1 169 ? -4.761 3.651 1.984 1.00 84.12 169 GLY A C 1
ATOM 1302 O O . GLY A 1 169 ? -3.784 4.117 1.399 1.00 84.12 169 GLY A O 1
ATOM 1303 N N . VAL A 1 170 ? -4.689 3.112 3.203 1.00 86.75 170 VAL A N 1
ATOM 1304 C CA . VAL A 1 170 ? -3.473 3.067 4.029 1.00 86.75 170 VAL A CA 1
ATOM 1305 C C . VAL A 1 170 ? -2.344 2.275 3.360 1.00 86.75 170 VAL A C 1
ATOM 1307 O O . VAL A 1 170 ? -1.198 2.717 3.362 1.00 86.75 170 VAL A O 1
ATOM 1310 N N . ALA A 1 171 ? -2.644 1.123 2.757 1.00 85.62 171 ALA A N 1
ATOM 1311 C CA . ALA A 1 171 ? -1.644 0.293 2.087 1.00 85.62 171 ALA A CA 1
ATOM 1312 C C . ALA A 1 171 ? -1.140 0.912 0.773 1.00 85.62 171 ALA A C 1
ATOM 1314 O O . ALA A 1 171 ? 0.030 0.754 0.425 1.00 85.62 171 ALA A O 1
ATOM 1315 N N . SER A 1 172 ? -1.994 1.668 0.074 1.00 86.44 172 SER A N 1
ATOM 1316 C CA . SER A 1 172 ? -1.603 2.534 -1.050 1.00 86.44 172 SER A CA 1
ATOM 1317 C C . SER A 1 172 ? -0.993 3.871 -0.607 1.00 86.44 172 SER A C 1
ATOM 1319 O O . SER A 1 172 ? -0.967 4.829 -1.379 1.00 86.44 172 SER A O 1
ATOM 1321 N N . GLY A 1 173 ? -0.535 3.933 0.643 1.00 85.25 173 GLY A N 1
ATOM 1322 C CA . GLY A 1 173 ? -0.067 5.125 1.319 1.00 85.25 173 GLY A CA 1
ATOM 1323 C C . GLY A 1 173 ? 1.155 5.791 0.682 1.00 85.25 173 GLY A C 1
ATOM 1324 O O . GLY A 1 173 ? 1.656 5.386 -0.378 1.00 85.25 173 GLY A O 1
ATOM 1325 N N . PRO A 1 174 ? 1.659 6.848 1.336 1.00 83.38 174 PRO A N 1
ATOM 1326 C CA . PRO A 1 174 ? 2.730 7.666 0.800 1.00 83.38 174 PRO A CA 1
ATOM 1327 C C . PRO A 1 174 ? 3.970 6.837 0.450 1.00 83.38 174 PRO A C 1
ATOM 1329 O O . PRO A 1 174 ? 4.560 7.090 -0.592 1.00 83.38 174 PRO A O 1
ATOM 1332 N N . MET A 1 175 ? 4.352 5.795 1.194 1.00 86.88 175 MET A N 1
ATOM 1333 C CA . MET A 1 175 ? 5.538 5.002 0.828 1.00 86.88 175 MET A CA 1
ATOM 1334 C C . MET A 1 175 ? 5.356 4.223 -0.487 1.00 86.88 175 MET A C 1
ATOM 1336 O O . MET A 1 175 ? 6.295 4.109 -1.280 1.00 86.88 175 MET A O 1
ATOM 1340 N N . ALA A 1 176 ? 4.148 3.728 -0.776 1.00 87.88 176 ALA A N 1
ATOM 1341 C CA . ALA A 1 176 ? 3.851 3.035 -2.032 1.00 87.88 176 ALA A CA 1
ATOM 1342 C C . ALA A 1 176 ? 3.874 4.001 -3.223 1.00 87.88 176 ALA A C 1
ATOM 1344 O O . ALA A 1 176 ? 4.525 3.729 -4.235 1.00 87.88 176 ALA A O 1
ATOM 1345 N N . ALA A 1 177 ? 3.229 5.160 -3.083 1.00 88.44 177 ALA A N 1
ATOM 1346 C CA . ALA A 1 177 ? 3.187 6.176 -4.131 1.00 88.44 177 ALA A CA 1
ATOM 1347 C C . ALA A 1 177 ? 4.568 6.783 -4.432 1.00 88.44 177 ALA A C 1
ATOM 1349 O O . ALA A 1 177 ? 4.861 7.133 -5.571 1.00 88.44 177 ALA A O 1
ATOM 1350 N N . THR A 1 178 ? 5.427 6.903 -3.422 1.00 88.44 178 THR A N 1
ATOM 1351 C CA . THR A 1 178 ? 6.685 7.659 -3.517 1.00 88.44 178 THR A CA 1
ATOM 1352 C C . THR A 1 178 ? 7.892 6.813 -3.913 1.00 88.44 178 THR A C 1
ATOM 1354 O O . THR A 1 178 ? 8.900 7.361 -4.360 1.00 88.44 178 THR A O 1
ATOM 1357 N N . PHE A 1 179 ? 7.789 5.485 -3.808 1.00 89.25 179 PHE A N 1
ATOM 1358 C CA . PHE A 1 179 ? 8.857 4.569 -4.205 1.00 89.25 179 PHE A CA 1
ATOM 1359 C C . PHE A 1 179 ? 8.398 3.488 -5.187 1.00 89.25 179 PHE A C 1
ATOM 1361 O O . PHE A 1 179 ? 9.029 3.311 -6.228 1.00 89.25 179 PHE A O 1
ATOM 1368 N N . MET A 1 180 ? 7.287 2.794 -4.915 1.00 92.44 180 MET A N 1
ATOM 1369 C CA . MET A 1 180 ? 6.857 1.664 -5.754 1.00 92.44 180 MET A CA 1
ATOM 1370 C C . MET A 1 180 ? 6.291 2.104 -7.094 1.00 92.44 180 MET A C 1
ATOM 1372 O O . MET A 1 180 ? 6.570 1.465 -8.106 1.00 92.44 180 MET A O 1
ATOM 1376 N N . LEU A 1 181 ? 5.520 3.192 -7.123 1.00 93.75 181 LEU A N 1
ATOM 1377 C CA . LEU A 1 181 ? 5.025 3.736 -8.384 1.00 93.75 181 LEU A CA 1
ATOM 1378 C C . LEU A 1 181 ? 6.191 4.207 -9.280 1.00 93.75 181 LEU A C 1
ATOM 1380 O O . LEU A 1 181 ? 6.274 3.711 -10.402 1.00 93.75 181 LEU A O 1
ATOM 1384 N N . PRO A 1 182 ? 7.148 5.037 -8.812 1.00 94.62 182 PRO A N 1
ATOM 1385 C CA . PRO A 1 182 ? 8.357 5.352 -9.577 1.00 94.62 182 PRO A CA 1
ATOM 1386 C C . PRO A 1 182 ? 9.147 4.110 -10.005 1.00 94.62 182 PRO A C 1
ATOM 1388 O O . PRO A 1 182 ? 9.582 4.019 -11.150 1.00 94.62 182 PRO A O 1
ATOM 1391 N N . PHE A 1 183 ? 9.283 3.107 -9.134 1.00 95.12 183 PHE A N 1
ATOM 1392 C CA . PHE A 1 183 ? 9.912 1.835 -9.493 1.00 95.12 183 PHE A CA 1
ATOM 1393 C C . PHE A 1 183 ? 9.197 1.139 -1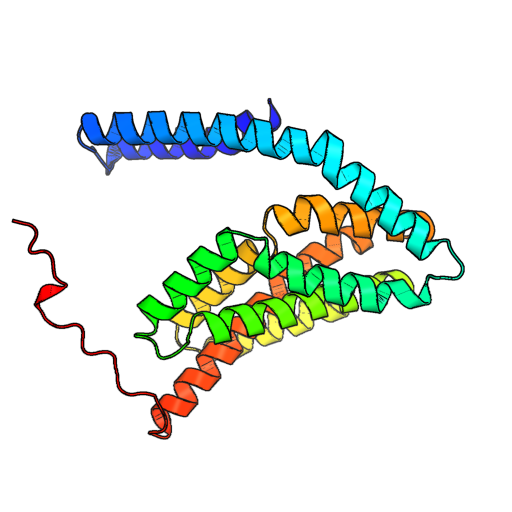0.658 1.00 95.12 183 PHE A C 1
ATOM 1395 O O . PHE A 1 183 ? 9.831 0.792 -11.655 1.00 95.12 183 PHE A O 1
ATOM 1402 N N . ALA A 1 184 ? 7.874 0.991 -10.580 1.00 95.00 184 ALA A N 1
ATOM 1403 C CA . ALA A 1 184 ? 7.067 0.411 -11.648 1.00 95.00 184 ALA A CA 1
ATOM 1404 C C . ALA A 1 184 ? 7.120 1.244 -12.933 1.00 95.00 184 ALA A C 1
ATOM 1406 O O . ALA A 1 184 ? 7.168 0.672 -14.020 1.00 95.00 184 ALA A O 1
ATOM 1407 N N . MET A 1 185 ? 7.178 2.576 -12.830 1.00 95.31 185 MET A N 1
ATOM 1408 C CA . MET A 1 185 ? 7.400 3.456 -13.978 1.00 95.31 185 MET A CA 1
ATOM 1409 C C . MET A 1 185 ? 8.743 3.156 -14.648 1.00 95.31 185 MET A C 1
ATOM 1411 O O . MET A 1 185 ? 8.787 3.010 -15.865 1.00 95.31 185 MET A O 1
ATOM 1415 N N . GLY A 1 186 ? 9.812 2.971 -13.869 1.00 94.62 186 GLY A N 1
ATOM 1416 C CA . GLY A 1 186 ? 11.119 2.552 -14.379 1.00 94.62 186 GLY A CA 1
ATOM 1417 C C . GLY A 1 186 ? 11.071 1.221 -15.133 1.00 94.62 186 GLY A C 1
ATOM 1418 O O . GLY A 1 186 ? 11.601 1.116 -16.239 1.00 94.62 186 GLY A O 1
ATOM 1419 N N . VAL A 1 187 ? 10.378 0.223 -14.575 1.00 94.94 187 VAL A N 1
ATOM 1420 C CA . VAL A 1 187 ? 10.149 -1.074 -15.239 1.00 94.94 187 VAL A CA 1
ATOM 1421 C C . VAL A 1 187 ? 9.358 -0.897 -16.540 1.00 94.94 187 VAL A C 1
ATOM 1423 O O . VAL A 1 187 ? 9.715 -1.486 -17.558 1.00 94.94 187 VAL A O 1
ATOM 1426 N N . CYS A 1 188 ? 8.313 -0.064 -16.541 1.00 94.25 188 CYS A N 1
ATOM 1427 C CA . CYS A 1 188 ? 7.514 0.205 -17.739 1.00 94.25 188 CYS A CA 1
ATOM 1428 C C . CYS A 1 188 ? 8.343 0.886 -18.832 1.00 94.25 188 CYS A C 1
ATOM 1430 O O . CYS A 1 188 ? 8.244 0.494 -19.990 1.00 94.25 188 CYS A O 1
ATOM 1432 N N . MET A 1 189 ? 9.201 1.847 -18.475 1.00 93.25 189 MET A N 1
ATOM 1433 C CA . MET A 1 189 ? 10.101 2.514 -19.423 1.00 93.25 189 MET A CA 1
ATOM 1434 C C . MET A 1 189 ? 11.080 1.533 -20.076 1.00 93.25 189 MET A C 1
ATOM 1436 O O . MET A 1 189 ? 11.327 1.637 -21.271 1.00 93.25 189 MET A O 1
ATOM 1440 N N . ALA A 1 190 ? 11.604 0.565 -19.318 1.00 92.19 190 ALA A N 1
ATOM 1441 C CA . ALA A 1 190 ? 12.473 -0.491 -19.845 1.00 92.19 190 ALA A CA 1
ATOM 1442 C C . ALA A 1 190 ? 11.763 -1.439 -20.825 1.00 92.19 190 ALA A C 1
ATOM 1444 O O . ALA A 1 190 ? 12.402 -2.041 -21.683 1.00 92.19 190 ALA A O 1
ATOM 1445 N N . LYS A 1 191 ? 10.448 -1.614 -20.665 1.00 88.62 191 LYS A N 1
ATOM 1446 C CA . LYS A 1 191 ? 9.618 -2.520 -21.471 1.00 88.62 191 LYS A CA 1
ATOM 1447 C C . LYS A 1 191 ? 8.796 -1.795 -22.539 1.00 88.62 191 LYS A C 1
ATOM 1449 O O . LYS A 1 191 ? 7.956 -2.431 -23.163 1.00 88.62 191 LYS A O 1
ATOM 1454 N N . GLU A 1 192 ? 9.000 -0.486 -22.709 1.00 88.25 192 GLU A N 1
ATOM 1455 C CA . GLU A 1 192 ? 8.198 0.381 -23.588 1.00 88.25 192 GLU A CA 1
ATOM 1456 C C . GLU A 1 192 ? 6.680 0.267 -23.329 1.00 88.25 192 GLU A C 1
ATOM 1458 O O . GLU A 1 192 ? 5.843 0.456 -24.210 1.00 88.25 192 GLU A O 1
ATOM 1463 N N . ALA A 1 193 ? 6.313 -0.043 -22.083 1.00 88.44 193 ALA A N 1
ATOM 1464 C CA . ALA A 1 193 ? 4.938 -0.231 -21.657 1.00 88.44 193 ALA A CA 1
ATOM 1465 C C . ALA A 1 193 ? 4.271 1.110 -21.311 1.00 88.44 193 ALA A C 1
ATOM 1467 O O . ALA A 1 193 ? 4.919 2.076 -20.896 1.00 88.44 193 ALA A O 1
ATOM 1468 N N . ASN A 1 194 ? 2.944 1.171 -21.436 1.00 88.31 194 ASN A N 1
ATOM 1469 C CA . ASN A 1 194 ? 2.191 2.385 -21.141 1.00 88.31 194 ASN A CA 1
ATOM 1470 C C . ASN A 1 194 ? 2.196 2.686 -19.633 1.00 88.31 194 ASN A C 1
ATOM 1472 O O . ASN A 1 194 ? 1.574 1.986 -18.842 1.00 88.31 194 ASN A O 1
ATOM 1476 N N . LEU A 1 195 ? 2.851 3.778 -19.238 1.00 88.56 195 LEU A N 1
ATOM 1477 C CA . LEU A 1 195 ? 2.973 4.212 -17.842 1.00 88.56 195 LEU A CA 1
ATOM 1478 C C . LEU A 1 195 ? 1.616 4.390 -17.138 1.00 88.56 195 LEU A C 1
ATOM 1480 O O . LEU A 1 195 ? 1.475 4.021 -15.972 1.00 88.56 195 LEU A O 1
ATOM 1484 N N . LEU A 1 196 ? 0.615 4.932 -17.834 1.00 85.44 196 LEU A N 1
ATOM 1485 C CA . LEU A 1 196 ? -0.696 5.236 -17.257 1.00 85.44 196 LEU A CA 1
ATOM 1486 C C . LEU A 1 196 ? -1.522 3.979 -16.994 1.00 85.44 196 LEU A C 1
ATOM 1488 O O . LEU A 1 196 ? -2.230 3.918 -15.996 1.00 85.44 196 LEU A O 1
ATOM 1492 N N . THR A 1 197 ? -1.449 2.969 -17.861 1.00 83.81 197 THR A N 1
ATOM 1493 C CA . THR A 1 197 ? -2.201 1.723 -17.645 1.00 83.81 197 THR A CA 1
ATOM 1494 C C . THR A 1 197 ? -1.407 0.726 -16.813 1.00 83.81 197 THR A C 1
ATOM 1496 O O . THR A 1 197 ? -1.978 0.029 -15.975 1.00 83.81 197 THR A O 1
ATOM 1499 N N . GLU A 1 198 ? -0.090 0.662 -17.004 1.00 88.69 198 GLU A N 1
ATOM 1500 C CA . GLU A 1 198 ? 0.783 -0.358 -16.428 1.00 88.69 198 GLU A CA 1
ATOM 1501 C C . GLU A 1 198 ? 1.362 0.049 -15.065 1.00 88.69 198 GLU A C 1
ATOM 1503 O O . GLU A 1 198 ? 1.158 -0.657 -14.073 1.00 88.69 198 GLU A O 1
ATOM 1508 N N . ALA A 1 199 ? 1.993 1.220 -14.959 1.00 87.31 199 ALA A N 1
ATOM 1509 C CA . ALA A 1 199 ? 2.593 1.648 -13.695 1.00 87.31 199 ALA A CA 1
ATOM 1510 C C . ALA A 1 199 ? 1.530 2.070 -12.669 1.00 87.31 199 ALA A C 1
ATOM 1512 O O . ALA A 1 199 ? 1.550 1.595 -11.537 1.00 87.31 199 ALA A O 1
ATOM 1513 N N . PHE A 1 200 ? 0.547 2.891 -13.057 1.00 86.50 200 PHE A N 1
ATOM 1514 C CA . PHE A 1 200 ? -0.524 3.302 -12.132 1.00 86.50 200 PHE A CA 1
ATOM 1515 C C . PHE A 1 200 ? -1.452 2.156 -11.735 1.00 86.50 200 PHE A C 1
ATOM 1517 O O . PHE A 1 200 ? -2.024 2.177 -10.647 1.00 86.50 200 PHE A O 1
ATOM 1524 N N . GLY A 1 201 ? -1.567 1.120 -12.566 1.00 90.38 201 GLY A N 1
ATOM 1525 C CA . GLY A 1 201 ? -2.374 -0.038 -12.216 1.00 90.38 201 GLY A CA 1
ATOM 1526 C C . GLY A 1 201 ? -1.846 -0.835 -11.014 1.00 90.38 201 GLY A C 1
ATOM 1527 O O . GLY A 1 201 ? -2.617 -1.533 -10.355 1.00 90.38 201 GLY A O 1
ATOM 1528 N N . LEU A 1 202 ? -0.565 -0.669 -10.658 1.00 93.06 202 LEU A N 1
ATOM 1529 C CA . LEU A 1 202 ? -0.027 -1.150 -9.383 1.00 93.06 202 LEU A CA 1
ATOM 1530 C C . LEU A 1 202 ? -0.780 -0.552 -8.193 1.00 93.06 202 LEU A C 1
ATOM 1532 O O . LEU A 1 202 ? -1.096 -1.273 -7.250 1.00 93.06 202 LEU A O 1
ATOM 1536 N N . VAL A 1 203 ? -1.110 0.743 -8.243 1.00 92.31 203 VAL A N 1
ATOM 1537 C CA . VAL A 1 203 ? -1.806 1.444 -7.151 1.00 92.31 203 VAL A CA 1
ATOM 1538 C C . VAL A 1 203 ? -3.174 0.812 -6.903 1.00 92.31 203 VAL A C 1
ATOM 1540 O O . VAL A 1 203 ? -3.551 0.577 -5.758 1.00 92.31 203 VAL A O 1
ATOM 1543 N N . SER A 1 204 ? -3.892 0.451 -7.969 1.00 92.50 204 SER A N 1
ATOM 1544 C CA . SER A 1 204 ? -5.188 -0.223 -7.854 1.00 92.50 204 SER A CA 1
ATOM 1545 C C . SER A 1 204 ? -5.070 -1.608 -7.216 1.00 92.50 204 SER A C 1
ATOM 1547 O O . SER A 1 204 ? -5.891 -1.964 -6.374 1.00 92.50 204 SER A O 1
ATOM 1549 N N . LEU A 1 205 ? -4.048 -2.391 -7.580 1.00 94.81 205 LEU A N 1
ATOM 1550 C CA . LEU A 1 205 ? -3.822 -3.713 -6.989 1.00 94.81 205 LEU A CA 1
ATOM 1551 C C . LEU A 1 205 ? -3.469 -3.614 -5.501 1.00 94.81 205 LEU A C 1
ATOM 1553 O O . LEU A 1 205 ? -4.035 -4.347 -4.690 1.00 94.81 205 LEU A O 1
ATOM 1557 N N . VAL A 1 206 ? -2.598 -2.666 -5.146 1.00 94.00 206 VAL A N 1
ATOM 1558 C CA . VAL A 1 206 ? -2.190 -2.390 -3.760 1.00 94.00 206 VAL A CA 1
ATOM 1559 C C . VAL A 1 206 ? -3.339 -1.859 -2.911 1.00 94.00 206 VAL A C 1
ATOM 1561 O O . VAL A 1 206 ? -3.360 -2.127 -1.719 1.00 94.00 206 VAL A O 1
ATOM 1564 N N . ALA A 1 207 ? -4.312 -1.154 -3.484 1.00 93.38 207 ALA A N 1
ATOM 1565 C CA . ALA A 1 207 ? -5.512 -0.762 -2.748 1.00 93.38 207 ALA A CA 1
ATOM 1566 C C . ALA A 1 207 ? -6.485 -1.943 -2.556 1.00 93.38 207 ALA A C 1
ATOM 1568 O O . ALA A 1 207 ? -7.102 -2.102 -1.503 1.00 93.38 207 ALA A O 1
ATOM 1569 N N . MET A 1 208 ? -6.627 -2.796 -3.571 1.00 95.62 208 MET A N 1
ATOM 1570 C CA . MET A 1 208 ? -7.645 -3.848 -3.617 1.00 95.62 208 MET A CA 1
ATOM 1571 C C . MET A 1 208 ? -7.305 -5.080 -2.760 1.00 95.62 208 MET A C 1
ATOM 1573 O O . MET A 1 208 ? -8.161 -5.594 -2.042 1.00 95.62 208 MET A O 1
ATOM 1577 N N . LEU A 1 209 ? -6.075 -5.592 -2.830 1.00 96.38 209 LEU A N 1
ATOM 1578 C CA . LEU A 1 209 ? -5.688 -6.830 -2.136 1.00 96.38 209 LEU A CA 1
ATOM 1579 C C . LEU A 1 209 ? -5.701 -6.702 -0.600 1.00 96.38 209 LEU A C 1
ATOM 1581 O O . LEU A 1 209 ? -6.232 -7.604 0.053 1.00 96.38 209 LEU A O 1
ATOM 1585 N N . PRO A 1 210 ? -5.189 -5.616 0.007 1.00 95.38 210 PRO A N 1
ATOM 1586 C CA . PRO A 1 210 ? -5.346 -5.334 1.434 1.00 95.38 210 PRO A CA 1
ATOM 1587 C C . PRO A 1 210 ? -6.804 -5.249 1.876 1.00 95.38 210 PRO A C 1
ATOM 1589 O O . PRO A 1 210 ? -7.149 -5.844 2.894 1.00 95.38 210 PRO A O 1
ATOM 1592 N N . LEU A 1 211 ? -7.674 -4.615 1.084 1.00 95.38 211 LEU A N 1
ATOM 1593 C CA . LEU A 1 211 ? -9.112 -4.563 1.354 1.00 95.38 211 LEU A CA 1
ATOM 1594 C C . LEU A 1 211 ? -9.701 -5.978 1.467 1.00 95.38 211 LEU A C 1
ATOM 1596 O O . LEU A 1 211 ? -10.285 -6.333 2.493 1.00 95.38 211 LEU A O 1
ATOM 1600 N N . ILE A 1 212 ? -9.487 -6.822 0.454 1.00 96.69 212 ILE A N 1
ATOM 1601 C CA . ILE A 1 212 ? -9.967 -8.216 0.460 1.00 96.69 212 ILE A CA 1
ATOM 1602 C C . ILE A 1 212 ? -9.362 -8.985 1.644 1.00 96.69 212 ILE A C 1
ATOM 1604 O O . ILE A 1 212 ? -10.041 -9.756 2.321 1.00 96.69 212 ILE A O 1
ATOM 1608 N N . THR A 1 213 ? -8.082 -8.759 1.930 1.00 95.94 213 THR A N 1
ATOM 1609 C CA . THR A 1 213 ? -7.359 -9.456 2.997 1.00 95.94 213 THR A CA 1
ATOM 1610 C C . THR A 1 213 ? -7.921 -9.132 4.378 1.00 95.94 213 THR A C 1
ATOM 1612 O O . THR A 1 213 ? -8.144 -10.045 5.172 1.00 95.94 213 THR A O 1
ATOM 1615 N N . VAL A 1 214 ? -8.210 -7.862 4.669 1.00 94.56 214 VAL A N 1
ATOM 1616 C CA . VAL A 1 214 ? -8.816 -7.457 5.946 1.00 94.56 214 VAL A CA 1
ATOM 1617 C C . VAL A 1 214 ? -10.219 -8.041 6.098 1.00 94.56 214 VAL A C 1
ATOM 1619 O O . VAL A 1 214 ? -10.555 -8.545 7.171 1.00 94.56 214 VAL A O 1
ATOM 1622 N N . GLN A 1 215 ? -11.014 -8.056 5.024 1.00 95.25 215 GLN A N 1
ATOM 1623 C CA . GLN A 1 215 ? -12.324 -8.712 5.018 1.00 95.25 215 GLN A CA 1
ATOM 1624 C C . GLN A 1 215 ? -12.215 -10.206 5.345 1.00 95.25 215 GLN A C 1
ATOM 1626 O O . GLN A 1 215 ? -12.954 -10.708 6.193 1.00 95.25 215 GLN A O 1
ATOM 1631 N N . LEU A 1 216 ? -11.260 -10.913 4.734 1.00 95.44 216 LEU A N 1
ATOM 1632 C CA . LEU A 1 216 ? -11.016 -12.329 5.012 1.00 95.44 216 LEU A CA 1
ATOM 1633 C C . LEU A 1 216 ? -10.579 -12.558 6.462 1.00 95.44 216 LEU A C 1
ATOM 1635 O O . LEU A 1 216 ? -11.118 -13.442 7.125 1.00 95.44 216 LEU A O 1
ATOM 1639 N N . VAL A 1 217 ? -9.658 -11.747 6.992 1.00 93.44 217 VAL A N 1
ATOM 1640 C CA . VAL A 1 217 ? -9.241 -11.820 8.404 1.00 93.44 217 VAL A CA 1
ATOM 1641 C C . VAL A 1 217 ? -10.437 -11.603 9.341 1.00 93.44 217 VAL A C 1
ATOM 1643 O O . VAL A 1 217 ? -10.615 -12.366 10.295 1.00 93.44 217 VAL A O 1
ATOM 1646 N N . GLY A 1 218 ? -11.293 -10.621 9.047 1.00 90.75 218 GLY A N 1
ATOM 1647 C CA . GLY A 1 218 ? -12.526 -10.362 9.793 1.00 90.75 218 GLY A CA 1
ATOM 1648 C C . GLY A 1 218 ? -13.507 -11.538 9.754 1.00 90.75 218 GLY A C 1
ATOM 1649 O O . GLY A 1 218 ? -14.039 -11.940 10.793 1.00 90.75 218 GLY A O 1
ATOM 1650 N N . LEU A 1 219 ? -13.693 -12.151 8.581 1.00 91.56 219 LEU A N 1
ATOM 1651 C CA . LEU A 1 219 ? -14.530 -13.340 8.405 1.00 91.56 219 LEU A CA 1
ATOM 1652 C C . LEU A 1 219 ? -13.998 -14.532 9.212 1.00 91.56 219 LEU A C 1
ATOM 1654 O O . LEU A 1 219 ? -14.747 -15.160 9.961 1.00 91.56 219 LEU A O 1
ATOM 1658 N N . PHE A 1 220 ? -12.698 -14.824 9.107 1.00 90.38 220 PHE A N 1
ATOM 1659 C CA . PHE A 1 220 ? -12.063 -15.912 9.854 1.00 90.38 220 PHE A CA 1
ATOM 1660 C C . PHE A 1 220 ? -12.165 -15.704 11.367 1.00 90.38 220 PHE A C 1
ATOM 1662 O O . PHE A 1 220 ? -12.453 -16.655 12.098 1.00 90.38 220 PHE A O 1
ATOM 1669 N N . SER A 1 221 ? -11.994 -14.466 11.837 1.00 87.12 221 SER A N 1
ATOM 1670 C CA . SER A 1 221 ? -12.177 -14.112 13.246 1.00 87.12 221 SER A CA 1
ATOM 1671 C C . SER A 1 221 ? -13.612 -14.383 13.718 1.00 87.12 221 SER A C 1
ATOM 1673 O O . SER A 1 221 ? -13.824 -15.039 14.743 1.00 87.12 221 SER A O 1
ATOM 1675 N N . GLN A 1 222 ? -14.618 -13.992 12.925 1.00 85.06 222 GLN A N 1
ATOM 1676 C CA . GLN A 1 222 ? -16.026 -14.244 13.242 1.00 85.06 222 GLN A CA 1
ATOM 1677 C C . GLN A 1 222 ? -16.355 -15.749 13.291 1.00 85.06 222 GLN A C 1
ATOM 1679 O O . GLN A 1 222 ? -17.051 -16.205 14.20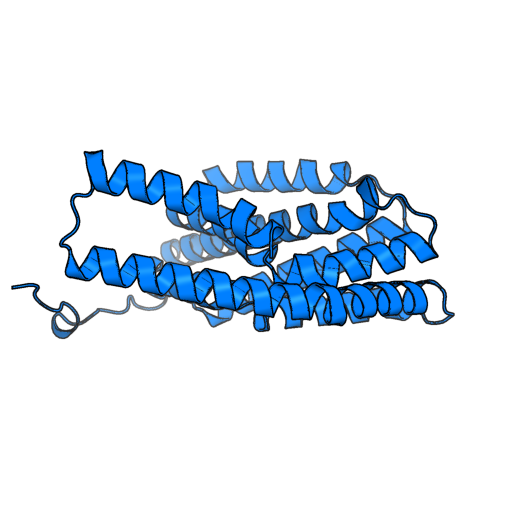2 1.00 85.06 222 GLN A O 1
ATOM 1684 N N . ILE A 1 223 ? -15.830 -16.538 12.347 1.00 86.25 223 ILE A N 1
ATOM 1685 C CA . ILE A 1 223 ? -16.007 -17.998 12.316 1.00 86.25 223 ILE A CA 1
ATOM 1686 C C . ILE A 1 223 ? -15.375 -18.642 13.555 1.00 86.25 223 ILE A C 1
ATOM 1688 O O . ILE A 1 223 ? -15.992 -19.502 14.188 1.00 86.25 223 ILE A O 1
ATOM 1692 N N . LYS A 1 224 ? -14.170 -18.206 13.941 1.00 84.12 224 LYS A N 1
ATOM 1693 C CA . LYS A 1 224 ? -13.472 -18.702 15.135 1.00 84.12 224 LYS A CA 1
ATOM 1694 C C . LYS A 1 224 ? -14.251 -18.391 16.418 1.00 84.12 224 LYS A C 1
ATOM 1696 O O . LYS A 1 224 ? -14.366 -19.266 17.278 1.00 84.12 224 LYS A O 1
ATOM 1701 N N . LYS A 1 225 ? -14.857 -17.199 16.509 1.00 82.56 225 LYS A N 1
ATOM 1702 C CA . LYS A 1 225 ? -15.755 -16.813 17.613 1.00 82.56 225 LYS A CA 1
ATOM 1703 C C . LYS A 1 225 ? -16.996 -17.706 17.678 1.00 82.56 225 LYS A C 1
ATOM 1705 O O . LYS A 1 225 ? -17.294 -18.241 18.740 1.00 82.56 225 LYS A O 1
ATOM 1710 N N . LYS A 1 226 ? -17.665 -17.959 16.545 1.00 79.25 226 LYS A N 1
ATOM 1711 C CA . LYS A 1 226 ? -18.835 -18.861 16.480 1.00 79.25 226 LYS A CA 1
ATOM 1712 C C . LYS A 1 226 ? -18.514 -20.312 16.855 1.00 79.25 226 LYS A C 1
ATOM 1714 O O . LYS A 1 226 ? -19.376 -21.003 17.380 1.00 79.25 226 LYS A O 1
ATOM 1719 N N . ARG A 1 227 ? -17.287 -20.776 16.601 1.00 79.56 227 ARG A N 1
ATOM 1720 C CA . ARG A 1 227 ? -16.819 -22.131 16.946 1.00 79.56 227 ARG A CA 1
ATOM 1721 C C . ARG A 1 227 ? -16.321 -22.275 18.391 1.00 79.56 227 ARG A C 1
ATOM 1723 O O . ARG A 1 227 ? -15.802 -23.332 18.731 1.00 79.56 227 ARG A O 1
ATOM 1730 N N . GLY A 1 228 ? -16.426 -21.233 19.222 1.00 70.50 228 GLY A N 1
ATOM 1731 C CA . GLY A 1 228 ? -15.951 -21.263 20.611 1.00 70.50 228 GLY A CA 1
ATOM 1732 C C . GLY A 1 228 ? -14.425 -21.345 20.752 1.00 70.50 228 GLY A C 1
ATOM 1733 O O . GLY A 1 228 ? -13.924 -21.675 21.817 1.00 70.50 228 GLY A O 1
ATOM 1734 N N . GLN A 1 229 ? -13.677 -21.059 19.681 1.00 63.31 229 GLN A N 1
ATOM 1735 C CA . GLN A 1 229 ? -12.210 -21.123 19.654 1.00 63.31 229 GLN A CA 1
ATOM 1736 C C . GLN A 1 229 ? -11.559 -19.743 19.840 1.00 63.31 229 GLN A C 1
ATOM 1738 O O . GLN A 1 229 ? -10.342 -19.616 19.694 1.00 63.31 229 GLN A O 1
ATOM 1743 N N . ALA A 1 230 ? -12.347 -18.689 20.073 1.00 59.00 230 ALA A N 1
ATOM 1744 C CA . ALA A 1 230 ? -11.822 -17.342 20.272 1.00 59.00 230 ALA A CA 1
ATOM 1745 C C . ALA A 1 230 ? -10.991 -17.260 21.560 1.00 59.00 230 ALA A C 1
ATOM 1747 O O . ALA A 1 230 ? -11.314 -17.897 22.561 1.00 59.00 230 ALA A O 1
ATOM 1748 N N . ALA A 1 231 ? -9.912 -16.475 21.512 1.00 57.00 231 ALA A N 1
ATOM 1749 C CA . ALA A 1 231 ? -9.158 -16.128 22.710 1.00 57.00 231 ALA A CA 1
ATOM 1750 C C . ALA A 1 231 ? -10.097 -15.438 23.721 1.00 57.00 231 ALA A C 1
ATOM 1752 O O . ALA A 1 231 ? -11.019 -14.742 23.284 1.00 57.00 231 ALA A O 1
ATOM 1753 N N . PRO A 1 232 ? -9.897 -15.638 25.038 1.00 52.69 232 PRO A N 1
ATOM 1754 C CA . PRO A 1 232 ? -10.710 -14.980 26.050 1.00 52.69 232 PRO A CA 1
ATOM 1755 C C . PRO A 1 232 ? -10.671 -13.464 25.839 1.00 52.69 232 PRO A C 1
ATOM 1757 O O . PRO A 1 232 ? -9.609 -12.891 25.586 1.00 52.69 232 PRO A O 1
ATOM 1760 N N . GLU A 1 233 ? -11.849 -12.849 25.900 1.00 52.34 233 GLU A N 1
ATOM 1761 C CA . GLU A 1 233 ? -12.041 -11.406 25.787 1.00 52.34 233 GLU A CA 1
ATOM 1762 C C . GLU A 1 233 ? -11.143 -10.719 26.827 1.00 52.34 233 GLU A C 1
ATOM 1764 O O . GLU A 1 233 ? -11.136 -11.112 27.999 1.00 52.34 233 GLU A O 1
ATOM 1769 N N . LYS A 1 234 ? -10.329 -9.739 26.410 1.00 48.53 234 LYS A N 1
ATOM 1770 C CA . LYS A 1 234 ? -9.575 -8.929 27.371 1.00 48.53 234 LYS A CA 1
ATOM 1771 C C . LYS A 1 234 ? -10.603 -8.151 28.195 1.00 48.53 234 LYS A C 1
ATOM 1773 O O . LYS A 1 234 ? -11.167 -7.173 27.717 1.00 48.53 234 LYS A O 1
ATOM 1778 N N . VAL A 1 235 ? -10.865 -8.611 29.417 1.00 41.75 235 VAL A N 1
ATOM 1779 C CA . VAL A 1 235 ? -11.639 -7.863 30.410 1.00 41.75 235 VAL A CA 1
ATOM 1780 C C . VAL A 1 235 ? -10.800 -6.645 30.784 1.00 41.75 235 VAL A C 1
ATOM 1782 O O . VAL A 1 235 ? -9.857 -6.756 31.570 1.00 41.75 235 VAL A O 1
ATOM 1785 N N . TYR A 1 236 ? -11.100 -5.501 30.173 1.00 48.47 236 TYR A N 1
ATOM 1786 C CA . TYR A 1 236 ? -10.602 -4.218 30.651 1.00 48.47 236 TYR A CA 1
ATOM 1787 C C . TYR A 1 236 ? -11.149 -4.031 32.067 1.00 48.47 236 TYR A C 1
ATOM 1789 O O . TYR A 1 236 ? -12.357 -4.103 32.289 1.00 48.47 236 TYR A O 1
ATOM 1797 N N . LYS A 1 237 ? -10.251 -3.904 33.047 1.00 39.47 237 LYS A N 1
ATOM 1798 C CA . LYS A 1 237 ? -10.649 -3.600 34.423 1.00 39.47 237 LYS A CA 1
ATOM 1799 C C . LYS A 1 237 ? -11.163 -2.161 34.442 1.00 39.47 237 LYS A C 1
ATOM 1801 O O . LYS A 1 237 ? -10.570 -1.310 33.788 1.00 39.47 237 LYS A O 1
ATOM 1806 N N . ASP A 1 238 ? -12.192 -1.886 35.242 1.00 53.72 238 ASP A N 1
ATOM 1807 C CA . ASP A 1 238 ? -12.799 -0.550 35.411 1.00 53.72 238 ASP A CA 1
ATOM 1808 C C . ASP A 1 238 ? -11.788 0.582 35.705 1.00 53.72 238 ASP A C 1
ATOM 1810 O O . ASP A 1 238 ? -12.096 1.751 35.518 1.00 53.72 238 ASP A O 1
ATOM 1814 N N . THR A 1 239 ? -10.553 0.261 36.104 1.00 51.22 239 THR A N 1
ATOM 1815 C CA . THR A 1 239 ? -9.441 1.214 36.249 1.00 51.22 239 THR A CA 1
ATOM 1816 C C . THR A 1 239 ? -8.947 1.863 34.948 1.00 51.22 239 THR A C 1
ATOM 1818 O O . THR A 1 239 ? -8.226 2.853 35.035 1.00 51.22 239 THR A O 1
ATOM 1821 N N . ASP A 1 240 ? -9.305 1.343 33.769 1.00 50.97 240 ASP A N 1
ATOM 1822 C CA . ASP A 1 240 ? -8.909 1.926 32.473 1.00 50.97 240 ASP A CA 1
ATOM 1823 C C . ASP A 1 240 ? -9.924 2.962 31.947 1.00 50.97 240 ASP A C 1
ATOM 1825 O O . ASP A 1 240 ? -9.656 3.668 30.971 1.00 50.97 240 ASP A O 1
ATOM 1829 N N . ILE A 1 241 ? -11.076 3.103 32.611 1.00 53.19 241 ILE A N 1
ATOM 1830 C CA . ILE A 1 241 ? -12.007 4.203 32.369 1.00 53.19 241 ILE A CA 1
ATOM 1831 C C . ILE A 1 241 ? -11.506 5.378 33.203 1.00 53.19 241 ILE A C 1
ATOM 1833 O O . ILE A 1 241 ? -11.777 5.480 34.397 1.00 53.19 241 ILE A O 1
ATOM 1837 N N . ILE A 1 242 ? -10.749 6.282 32.580 1.00 57.59 242 ILE A N 1
ATOM 1838 C CA . ILE A 1 242 ? -10.533 7.608 33.161 1.00 57.59 242 ILE A CA 1
ATOM 1839 C C . ILE A 1 242 ? -11.917 8.253 33.235 1.00 57.59 242 ILE A C 1
ATOM 1841 O O . ILE A 1 242 ? -12.454 8.692 32.216 1.00 57.59 242 ILE A O 1
ATOM 1845 N N . GLU A 1 243 ? -12.511 8.263 34.428 1.00 44.03 243 GLU A N 1
ATOM 1846 C CA . GLU A 1 243 ? -13.708 9.042 34.707 1.00 44.03 243 GLU A CA 1
ATOM 1847 C C . GLU A 1 243 ? -13.412 10.501 34.339 1.00 44.03 243 GLU A C 1
ATOM 1849 O O . GLU A 1 243 ? -12.629 11.195 34.987 1.00 44.03 243 GLU A O 1
ATOM 1854 N N . LEU A 1 244 ? -14.001 10.951 33.232 1.00 49.06 244 LEU A N 1
ATOM 1855 C CA . LEU A 1 244 ? -14.062 12.355 32.855 1.00 49.06 244 LEU A CA 1
ATOM 1856 C C . LEU A 1 244 ? -15.068 13.040 33.785 1.00 49.06 244 LEU A C 1
ATOM 1858 O O . LEU A 1 244 ? -16.236 13.198 33.428 1.00 49.06 244 LEU A O 1
ATOM 1862 N N . PHE A 1 245 ? -14.592 13.445 34.959 1.00 44.88 245 PHE A N 1
ATOM 1863 C CA . PHE A 1 245 ? -15.182 14.526 35.745 1.00 44.88 245 PHE A CA 1
ATOM 1864 C C . PHE A 1 245 ? -14.254 15.743 35.723 1.00 44.88 245 PHE A C 1
ATOM 1866 O O . PHE A 1 245 ? -13.033 15.577 35.945 1.00 44.88 245 PHE A O 1
#

Secondary structure (DSSP, 8-state):
-HHHHHHHHHHHHHHHHHIIIII---HHHHHHHHHHHHHHHHHHHHHHHHIIIIIHHHHHHHHHHHHHSGGGGGHHHHHHHHHHHHHHH-HHHHHHHHHHHHHTTTSS-HHHHHHHHHHHHHHHHHHHHHHHHHT--THHHHHHHHHHHHHHHTTS-HHHHHHHHHHHHHHTSHHIIIIIHHHHHHHHHHTT--IIIIITHHHHHHHHHHHHHHHHHHHHHHHHHHTT-SPPP----GGGS----